Protein AF-A0A1Y1JWE3-F1 (afdb_monomer)

Foldseek 3Di:
DDPPPDFDLAEEQADPVPDPVVVVVVVVCVPPPPDDPPDPDDDDDDDDDDDDDDDDDDDDDDDDDDDDDDDDDDDDPPPDDDDDDDDCPPPPPVVPRPVPDDYHLVVQVVCCVPPHPSLLVGPHYPNDDLVSVQSSQVVNVVVPDQDEEEDELQDLSCLSVLQSHNAYEYEHDDDDDDPDPDDPDDDDPPPDDDPSNVSSCVSCVSHPYYDYPVDPDDPVVVVVVVVVVVVVVVVD

pLDDT: mean 70.25, std 26.21, range [22.3, 97.06]

Sequence (236 aa):
MGLESGWNCHISLLSERSSTLDSTKALSYSAPSAINIEQSVVKFDIENQTLKTHVYDNNIEYKDDVEANCPSHEWQSLSCLTDSTEQSAPINFDLSNRANLPRGIDKIRPHIENIDNVPLLVSLFTDCTSSNTKEMLRIMQDYGEVICVMGSSANYDSVGLFMQADASVAVEPLYPQLCQKVPSYAPVKNGSISPVDLSRTLNSVACSLSIRREDHLSIIYLIVEARHYMALMWNT

Organism: Photinus pyralis (NCBI:txid7054)

Radius of gyration: 30.27 Å; Cα contacts (8 Å, |Δi|>4): 199; chains: 1; bounding box: 91×73×55 Å

InterPro domains:
  IPR039720 Transmembrane protein 94 [PTHR13219] (1-235)

Nearest PDB structures (foldseek):
  2p9j-assembly1_F  TM=5.259E-01  e=1.554E+00  Aquifex aeolicus VF5
  2p9j-assembly1_E  TM=5.574E-01  e=1.202E+00  Aquifex aeolicus VF5
  5iaa-assembly1_A  TM=2.787E-01  e=1.768E+00  Homo sapiens
  5usw-assembly2_D  TM=3.600E-01  e=5.626E+00  Aliivibrio fischeri ES114
  5usw-assembly1_B  TM=3.711E-01  e=8.825E+00  Aliivibrio fischeri ES114

Structure (mmCIF, N/CA/C/O backbone):
data_AF-A0A1Y1JWE3-F1
#
_entry.id   AF-A0A1Y1JWE3-F1
#
loop_
_atom_site.group_PDB
_atom_site.id
_atom_site.type_symbol
_atom_site.label_atom_id
_atom_site.label_alt_id
_atom_site.label_comp_id
_atom_site.label_asym_id
_atom_site.label_entity_id
_atom_site.label_seq_id
_atom_site.pdbx_PDB_ins_code
_atom_site.Cartn_x
_atom_site.Cartn_y
_atom_site.Cartn_z
_atom_site.occupancy
_atom_site.B_iso_or_equiv
_atom_site.auth_seq_id
_atom_site.auth_comp_id
_atom_site.auth_asym_id
_atom_site.auth_atom_id
_atom_site.pdbx_PDB_model_num
ATOM 1 N N . MET A 1 1 ? -9.067 27.472 -2.045 1.00 38.75 1 MET A N 1
ATOM 2 C CA . MET A 1 1 ? -9.211 26.234 -1.249 1.00 38.75 1 MET A CA 1
ATOM 3 C C . MET A 1 1 ? -7.905 26.030 -0.505 1.00 38.75 1 MET A C 1
ATOM 5 O O . MET A 1 1 ? -6.864 26.219 -1.117 1.00 38.75 1 MET A O 1
ATOM 9 N N . GLY A 1 2 ? -7.990 25.850 0.813 1.00 40.91 2 GLY A N 1
ATOM 10 C CA . GLY A 1 2 ? -6.980 26.275 1.786 1.00 40.91 2 GLY A CA 1
ATOM 11 C C . GLY A 1 2 ? -5.602 25.630 1.653 1.00 40.91 2 GLY A C 1
ATOM 12 O O . GLY A 1 2 ? -5.476 24.413 1.668 1.00 40.91 2 GLY A O 1
ATOM 13 N N . LEU A 1 3 ? -4.577 26.481 1.611 1.00 39.50 3 LEU A N 1
ATOM 14 C CA . LEU A 1 3 ? -3.174 26.131 1.858 1.00 39.50 3 LEU A CA 1
ATOM 15 C C . LEU A 1 3 ? -2.770 26.459 3.311 1.00 39.50 3 LEU A C 1
ATOM 17 O O . LEU A 1 3 ? -1.593 26.576 3.627 1.00 39.50 3 LEU A O 1
ATOM 21 N N . GLU A 1 4 ? -3.758 26.611 4.198 1.00 43.56 4 GLU A N 1
ATOM 22 C CA . GLU A 1 4 ? -3.590 27.078 5.582 1.00 43.56 4 GLU A CA 1
ATOM 23 C C . GLU A 1 4 ? -3.790 25.967 6.622 1.00 43.56 4 GLU A C 1
ATOM 25 O O . GLU A 1 4 ? -3.939 26.240 7.810 1.00 43.56 4 GLU A O 1
ATOM 30 N N . SER A 1 5 ? -3.754 24.695 6.218 1.00 43.12 5 SER A N 1
ATOM 31 C CA . SER A 1 5 ? -3.550 23.594 7.165 1.00 43.12 5 SER A CA 1
ATOM 32 C C . SER A 1 5 ? -2.059 23.486 7.492 1.00 43.12 5 SER A C 1
ATOM 34 O O . SER A 1 5 ? -1.378 22.541 7.091 1.00 43.12 5 SER A O 1
ATOM 36 N N . GLY A 1 6 ? -1.537 24.497 8.188 1.00 49.12 6 GLY A N 1
ATOM 37 C CA . GLY A 1 6 ? -0.335 24.317 8.994 1.00 49.12 6 GLY A CA 1
ATOM 38 C C . GLY A 1 6 ? -0.586 23.257 10.074 1.00 49.12 6 GLY A C 1
ATOM 39 O O . GLY A 1 6 ? -1.735 22.943 10.372 1.00 49.12 6 GLY A O 1
ATOM 40 N N . TRP A 1 7 ? 0.497 22.766 10.679 1.00 50.81 7 TRP A N 1
ATOM 41 C CA . TRP A 1 7 ? 0.580 21.795 11.787 1.00 50.81 7 TRP A CA 1
ATOM 42 C C . TRP A 1 7 ? 0.742 20.317 11.358 1.00 50.81 7 TRP A C 1
ATOM 44 O O . TRP A 1 7 ? -0.031 19.755 10.594 1.00 50.81 7 TRP A O 1
ATOM 54 N N . ASN A 1 8 ? 1.822 19.699 11.851 1.00 56.34 8 ASN A N 1
ATOM 55 C CA . ASN A 1 8 ? 2.359 18.372 11.524 1.00 56.34 8 ASN A CA 1
ATOM 56 C C . ASN A 1 8 ? 1.423 17.185 11.869 1.00 56.34 8 ASN A C 1
ATOM 58 O O . ASN A 1 8 ? 1.752 16.382 12.736 1.00 56.34 8 ASN A O 1
ATOM 62 N N . CYS A 1 9 ? 0.293 17.008 11.183 1.00 72.75 9 CYS A N 1
ATOM 63 C CA . CYS A 1 9 ? -0.635 15.887 11.424 1.00 72.75 9 CYS A CA 1
ATOM 64 C C . CYS A 1 9 ? -0.197 14.546 10.791 1.00 72.75 9 CYS A C 1
ATOM 66 O O . CYS A 1 9 ? -1.044 13.771 10.361 1.00 72.75 9 CYS A O 1
ATOM 68 N N . HIS A 1 10 ? 1.105 14.271 10.686 1.00 85.38 10 HIS A N 1
ATOM 69 C CA . HIS A 1 10 ? 1.606 12.979 10.207 1.00 85.38 10 HIS A CA 1
ATOM 70 C C . HIS A 1 10 ? 1.961 12.065 11.384 1.00 85.38 10 HIS A C 1
ATOM 72 O O . HIS A 1 10 ? 2.389 12.533 12.444 1.00 85.38 10 HIS A O 1
ATOM 78 N N . ILE A 1 11 ? 1.813 10.758 11.181 1.00 88.81 11 ILE A N 1
ATOM 79 C CA . ILE A 1 11 ? 2.211 9.735 12.153 1.00 88.81 11 ILE A CA 1
ATOM 80 C C . ILE A 1 11 ? 3.491 9.072 11.652 1.00 88.81 11 ILE A C 1
ATOM 82 O O . ILE A 1 11 ? 3.501 8.428 10.605 1.00 88.81 11 ILE A O 1
ATOM 86 N N . SER A 1 12 ? 4.577 9.214 12.409 1.00 91.00 12 SER A N 1
ATOM 87 C CA . SER A 1 12 ? 5.787 8.426 12.169 1.00 91.00 12 SER A CA 1
ATOM 88 C C . SER A 1 12 ? 5.585 7.027 12.742 1.00 91.00 12 SER A C 1
ATOM 90 O O . SER A 1 12 ? 5.278 6.884 13.929 1.00 91.00 12 SER A O 1
ATOM 92 N N . LEU A 1 13 ? 5.754 5.992 11.917 1.00 92.88 13 LEU A N 1
ATOM 93 C CA . LEU A 1 13 ? 5.653 4.597 12.361 1.00 92.88 13 LEU A CA 1
ATOM 94 C C . LEU A 1 13 ? 6.932 4.101 13.045 1.00 92.88 13 LEU A C 1
ATOM 96 O O . LEU A 1 13 ? 6.939 3.006 13.615 1.00 92.88 13 LEU A O 1
ATOM 100 N N . LEU A 1 14 ? 8.013 4.879 12.996 1.00 91.06 14 LEU A N 1
ATOM 101 C CA . LEU A 1 14 ? 9.281 4.536 13.618 1.00 91.06 14 LEU A CA 1
ATOM 102 C C . LEU A 1 14 ? 9.293 4.957 15.093 1.00 91.06 14 LEU A C 1
ATOM 104 O O . LEU A 1 14 ? 8.977 6.093 15.443 1.00 91.06 14 LEU A O 1
ATOM 108 N N . SER A 1 15 ? 9.663 4.032 15.976 1.00 83.88 15 SER A N 1
ATOM 109 C CA . SER A 1 15 ? 9.742 4.301 17.413 1.00 83.88 15 SER A CA 1
ATOM 110 C C . SER A 1 15 ? 10.973 5.162 17.747 1.00 83.88 15 SER A C 1
ATOM 112 O O . SER A 1 15 ? 12.045 5.000 17.170 1.00 83.88 15 SER A O 1
ATOM 114 N N . GLU A 1 16 ? 10.861 6.050 18.740 1.00 70.00 16 GLU A N 1
ATOM 115 C CA . GLU A 1 16 ? 11.928 7.000 19.137 1.00 70.00 16 GLU A CA 1
ATOM 116 C C . GLU A 1 16 ? 13.254 6.326 19.537 1.00 70.00 16 GLU A C 1
ATOM 118 O O . GLU A 1 16 ? 14.316 6.939 19.486 1.00 70.00 16 GLU A O 1
ATOM 123 N N . ARG A 1 17 ? 13.227 5.041 19.907 1.00 60.97 17 ARG A N 1
ATOM 124 C CA . ARG A 1 17 ? 14.437 4.293 20.282 1.00 60.97 17 ARG A CA 1
ATOM 125 C C . ARG A 1 17 ? 15.364 3.979 19.104 1.00 60.97 17 ARG A C 1
ATOM 127 O O . ARG A 1 17 ? 16.519 3.649 19.347 1.00 60.97 17 ARG A O 1
ATOM 134 N N . SER A 1 18 ? 14.893 4.076 17.859 1.00 52.53 18 SER A N 1
ATOM 135 C CA . SER A 1 18 ? 15.716 3.853 16.659 1.00 52.53 18 SER A CA 1
ATOM 136 C C . SER A 1 18 ? 16.142 5.138 15.955 1.00 52.53 18 SER A C 1
ATOM 138 O O . SER A 1 18 ? 16.909 5.079 14.997 1.00 52.53 18 SER A O 1
ATOM 140 N N . SER A 1 19 ? 15.669 6.303 16.401 1.00 51.41 19 SER A N 1
ATOM 141 C CA . SER A 1 19 ? 16.138 7.574 15.866 1.00 51.41 19 SER A CA 1
ATOM 142 C C . SER A 1 19 ? 17.449 7.961 16.544 1.00 51.41 19 SER A C 1
ATOM 144 O O . SER A 1 19 ? 17.468 8.308 17.724 1.00 51.41 19 SER A O 1
ATOM 146 N N . THR A 1 20 ? 18.544 7.958 15.787 1.00 49.72 20 THR A N 1
ATOM 147 C CA . THR A 1 20 ? 19.766 8.705 16.111 1.00 49.72 20 THR A CA 1
ATOM 148 C C . THR A 1 20 ? 19.457 10.205 16.029 1.00 49.72 20 THR A C 1
ATOM 150 O O . THR A 1 20 ? 19.902 10.895 15.114 1.00 49.72 20 THR A O 1
ATOM 153 N N . LEU A 1 21 ? 18.640 10.715 16.957 1.00 52.62 21 LEU A N 1
ATOM 154 C CA . LEU A 1 21 ? 18.235 12.126 17.055 1.00 52.62 21 LEU A CA 1
ATOM 155 C C . LEU A 1 21 ? 19.440 13.078 17.170 1.00 52.62 21 LEU A C 1
ATOM 157 O O . LEU A 1 21 ? 19.312 14.271 16.904 1.00 52.62 21 LEU A O 1
ATOM 161 N N . ASP A 1 22 ? 20.620 12.554 17.503 1.00 49.81 22 ASP A N 1
ATOM 162 C CA . ASP A 1 22 ? 21.877 13.301 17.491 1.00 49.81 22 ASP A CA 1
ATOM 163 C C . ASP A 1 22 ? 22.407 13.573 16.070 1.00 49.81 22 ASP A C 1
ATOM 165 O O . ASP A 1 22 ? 23.055 14.592 15.841 1.00 49.81 22 ASP A O 1
ATOM 169 N N . SER A 1 23 ? 22.084 12.733 15.082 1.00 46.19 23 SER A N 1
ATOM 170 C CA . SER A 1 23 ? 22.544 12.901 13.694 1.00 46.19 23 SER A CA 1
ATOM 171 C C . SER A 1 23 ? 21.701 13.902 12.897 1.00 46.19 23 SER A C 1
ATOM 173 O O . SER A 1 23 ? 22.228 14.579 12.017 1.00 46.19 23 SER A O 1
ATOM 175 N N . THR A 1 24 ? 20.411 14.061 13.210 1.00 48.44 24 THR A N 1
ATOM 176 C CA . THR A 1 24 ? 19.535 15.046 12.544 1.00 48.44 24 THR A CA 1
ATOM 177 C C . THR A 1 24 ? 19.762 16.470 13.040 1.00 48.44 24 THR A C 1
ATOM 179 O O . THR A 1 24 ? 19.605 17.403 12.256 1.00 48.44 24 THR A O 1
ATOM 182 N N . LYS A 1 25 ? 20.220 16.657 14.288 1.00 51.03 25 LYS A N 1
ATOM 183 C CA . LYS A 1 25 ? 20.660 17.975 14.780 1.00 51.03 25 LYS A CA 1
ATOM 184 C C . LYS A 1 25 ? 21.775 18.558 13.910 1.00 51.03 25 LYS A C 1
ATOM 186 O O . LYS A 1 25 ? 21.738 19.747 13.628 1.00 51.03 25 LYS A O 1
ATOM 191 N N . ALA A 1 26 ? 22.706 17.727 13.429 1.00 49.88 26 ALA A N 1
ATOM 192 C CA . ALA A 1 26 ? 23.808 18.138 12.553 1.00 49.88 26 ALA A CA 1
ATOM 193 C C . ALA A 1 26 ? 23.331 18.739 11.212 1.00 49.88 26 ALA A C 1
ATOM 195 O O . ALA A 1 26 ? 23.917 19.701 10.720 1.00 49.88 26 ALA A O 1
ATOM 196 N N . LEU A 1 27 ? 22.235 18.223 10.643 1.00 46.19 27 LEU A N 1
ATOM 197 C CA . LEU A 1 27 ? 21.666 18.730 9.387 1.00 46.19 27 LEU A CA 1
ATOM 198 C C . LEU A 1 27 ? 20.995 20.101 9.572 1.00 46.19 27 LEU A C 1
ATOM 200 O O . LEU A 1 27 ? 21.067 20.941 8.676 1.00 46.19 27 LEU A O 1
ATOM 204 N N . SER A 1 28 ? 20.439 20.375 10.756 1.00 45.81 28 SER A N 1
ATOM 205 C CA . SER A 1 28 ? 19.882 21.686 11.120 1.00 45.81 28 SER A CA 1
ATOM 206 C C . SER A 1 28 ? 20.935 22.805 11.154 1.00 45.81 28 SER A C 1
ATOM 208 O O . SER A 1 28 ? 20.600 23.961 10.908 1.00 45.81 28 SER A O 1
ATOM 210 N N . TYR A 1 29 ? 22.213 22.480 11.400 1.00 43.78 29 TYR A N 1
ATOM 211 C CA . TYR A 1 29 ? 23.326 23.446 11.365 1.00 43.78 29 TYR A CA 1
ATOM 212 C C . TYR A 1 29 ? 23.767 23.829 9.945 1.00 43.78 29 TYR A C 1
ATOM 214 O O . TYR A 1 29 ? 24.599 24.715 9.783 1.00 43.78 29 TYR A O 1
ATOM 222 N N . SER A 1 30 ? 23.215 23.184 8.913 1.00 40.19 30 SER A N 1
ATOM 223 C CA . SER A 1 30 ? 23.522 23.497 7.509 1.00 40.19 30 SER A CA 1
ATOM 224 C C . SER A 1 30 ? 22.633 24.615 6.944 1.00 40.19 30 SER A C 1
ATOM 226 O O . SER A 1 30 ? 22.770 24.985 5.778 1.00 40.19 30 SER A O 1
ATOM 228 N N . ALA A 1 31 ? 21.699 25.146 7.744 1.00 43.94 31 ALA A N 1
ATOM 229 C CA . ALA A 1 31 ? 20.853 26.260 7.344 1.00 43.94 31 ALA A CA 1
ATOM 230 C C . ALA A 1 31 ? 21.693 27.555 7.234 1.00 43.94 31 ALA A C 1
ATOM 232 O O . ALA A 1 31 ? 22.385 27.897 8.196 1.00 43.94 31 ALA A O 1
ATOM 233 N N . PRO A 1 32 ? 21.601 28.330 6.132 1.00 45.34 32 PRO A N 1
ATOM 234 C CA . PRO A 1 32 ? 22.425 29.527 5.886 1.00 45.34 32 PRO A CA 1
ATOM 235 C C . PRO A 1 32 ? 22.297 30.668 6.915 1.00 45.34 32 PRO A C 1
ATOM 237 O O . PRO A 1 32 ? 22.963 31.689 6.776 1.00 45.34 32 PRO A O 1
ATOM 240 N N . SER A 1 33 ? 21.429 30.530 7.922 1.00 44.34 33 SER A N 1
ATOM 241 C CA . SER A 1 33 ? 21.129 31.547 8.939 1.00 44.34 33 SER A CA 1
ATOM 242 C C . SER A 1 33 ? 21.519 31.134 10.366 1.00 44.34 33 SER A C 1
ATOM 244 O O . SER A 1 33 ? 21.180 31.840 11.314 1.00 44.34 33 SER A O 1
ATOM 246 N N . ALA A 1 34 ? 22.226 30.014 10.555 1.00 47.34 34 ALA A N 1
ATOM 247 C CA . ALA A 1 34 ? 22.739 29.621 11.867 1.00 47.34 34 ALA A CA 1
ATOM 248 C C . ALA A 1 34 ? 23.966 30.475 12.245 1.00 47.34 34 ALA A C 1
ATOM 250 O O . ALA A 1 34 ? 25.106 30.149 11.922 1.00 47.34 34 ALA A O 1
ATOM 251 N N . ILE A 1 35 ? 23.730 31.598 12.924 1.00 42.72 35 ILE A N 1
ATOM 252 C CA . ILE A 1 35 ? 24.783 32.447 13.492 1.00 42.72 35 ILE A CA 1
ATOM 253 C C . ILE A 1 35 ? 25.364 31.729 14.723 1.00 42.72 35 ILE A C 1
ATOM 255 O O . ILE A 1 35 ? 24.708 31.624 15.757 1.00 42.72 35 ILE A O 1
ATOM 259 N N . ASN A 1 36 ? 26.592 31.216 14.609 1.00 38.44 36 ASN A N 1
ATOM 260 C CA . ASN A 1 36 ? 27.346 30.629 15.719 1.00 38.44 36 ASN A CA 1
ATOM 261 C C . ASN A 1 36 ? 28.113 31.744 16.456 1.00 38.44 36 ASN A C 1
ATOM 263 O O . ASN A 1 36 ? 29.065 32.301 15.914 1.00 38.44 36 ASN A O 1
ATOM 267 N N . ILE A 1 37 ? 27.679 32.094 17.671 1.00 45.62 37 ILE A N 1
ATOM 268 C CA . ILE A 1 37 ? 28.284 33.164 18.492 1.00 45.62 37 ILE A CA 1
ATOM 269 C C . ILE A 1 37 ? 29.471 32.647 19.335 1.00 45.62 37 ILE A C 1
ATOM 271 O O . ILE A 1 37 ? 30.195 33.441 19.927 1.00 45.62 37 ILE A O 1
ATOM 275 N N . GLU A 1 38 ? 29.757 31.341 19.362 1.00 41.91 38 GLU A N 1
ATOM 276 C CA . GLU A 1 38 ? 30.733 30.777 20.313 1.00 41.91 38 GLU A CA 1
ATOM 277 C C . GLU A 1 38 ? 32.120 30.445 19.738 1.00 41.91 38 GLU A C 1
ATOM 279 O O . GLU A 1 38 ? 32.973 29.927 20.457 1.00 41.91 38 GLU A O 1
ATOM 284 N N . GLN A 1 39 ? 32.429 30.799 18.487 1.00 41.44 39 GLN A N 1
ATOM 285 C CA . GLN A 1 39 ? 33.787 30.631 17.942 1.00 41.44 39 GLN A CA 1
ATOM 286 C C . GLN A 1 39 ? 34.279 31.866 17.179 1.00 41.44 39 GLN A C 1
ATOM 288 O O . GLN A 1 39 ? 34.543 31.818 15.982 1.00 41.44 39 GLN A O 1
ATOM 293 N N . SER A 1 40 ? 34.466 32.982 17.885 1.00 34.50 40 SER A N 1
ATOM 294 C CA . SER A 1 40 ? 35.163 34.164 17.353 1.00 34.50 40 SER A CA 1
ATOM 295 C C . SER A 1 40 ? 36.459 34.486 18.105 1.00 34.50 40 SER A C 1
ATOM 297 O O . SER A 1 40 ? 36.727 35.648 18.400 1.00 34.50 40 SER A O 1
ATOM 299 N N . VAL A 1 41 ? 37.281 33.479 18.420 1.00 33.50 41 VAL A N 1
ATOM 300 C CA . VAL A 1 41 ? 38.690 33.699 18.797 1.00 33.50 41 VAL A CA 1
ATOM 301 C C . VAL A 1 41 ? 39.560 32.579 18.225 1.00 33.50 41 VAL A C 1
ATOM 303 O O . VAL A 1 41 ? 39.808 31.565 18.871 1.00 33.50 41 VAL A O 1
ATOM 306 N N . VAL A 1 42 ? 40.048 32.763 16.998 1.00 34.06 42 VAL A N 1
ATOM 307 C CA . VAL A 1 42 ? 41.183 31.989 16.475 1.00 34.06 42 VAL A CA 1
ATOM 308 C C . VAL A 1 42 ? 42.470 32.668 16.942 1.00 34.06 42 VAL A C 1
ATOM 310 O O . VAL A 1 42 ? 42.824 33.749 16.473 1.00 34.06 42 VAL A O 1
ATOM 313 N N . LYS A 1 43 ? 43.150 32.048 17.910 1.00 34.09 43 LYS A N 1
ATOM 314 C CA . LYS A 1 43 ? 44.520 32.384 18.318 1.00 34.09 43 LYS A CA 1
ATOM 315 C C . LYS A 1 43 ? 45.477 31.700 17.336 1.00 34.09 43 LYS A C 1
ATOM 317 O O . LYS A 1 43 ? 45.444 30.480 17.218 1.00 34.09 43 LYS A O 1
ATOM 322 N N . PHE A 1 44 ? 46.294 32.471 16.624 1.00 31.09 44 PHE A N 1
ATOM 323 C CA . PHE A 1 44 ? 47.353 31.933 15.769 1.00 31.09 44 PHE A CA 1
ATOM 324 C C . PHE A 1 44 ? 48.643 31.799 16.582 1.00 31.09 44 PHE A C 1
ATOM 326 O O . PHE A 1 44 ? 49.270 32.811 16.891 1.00 31.09 44 PHE A O 1
ATOM 333 N N . ASP A 1 45 ? 49.037 30.567 16.903 1.00 30.33 45 ASP A N 1
ATOM 334 C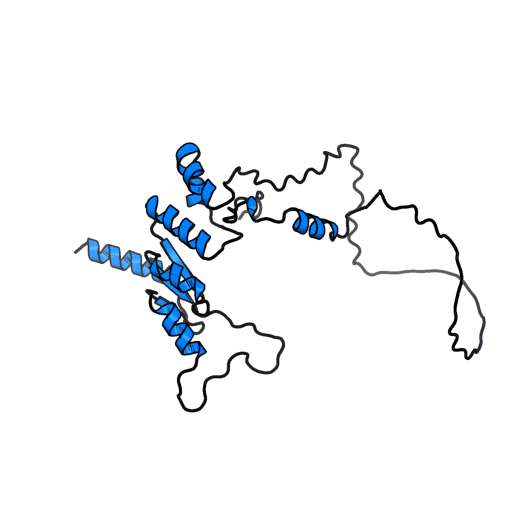 CA . ASP A 1 45 ? 50.395 30.263 17.355 1.00 30.33 45 ASP A CA 1
ATOM 335 C C . ASP A 1 45 ? 51.270 29.956 16.127 1.00 30.33 45 ASP A C 1
ATOM 337 O O . ASP A 1 45 ? 50.933 29.137 15.269 1.00 30.33 45 ASP A O 1
ATOM 341 N N . ILE A 1 46 ? 52.371 30.698 16.017 1.00 37.38 46 ILE A N 1
ATOM 342 C CA . ILE A 1 46 ? 53.380 30.624 14.957 1.00 37.38 46 ILE A CA 1
ATOM 343 C C . ILE A 1 46 ? 54.383 29.531 15.321 1.00 37.38 46 ILE A C 1
ATOM 345 O O . ILE A 1 46 ? 55.044 29.673 16.341 1.00 37.38 46 ILE A O 1
ATOM 349 N N . GLU A 1 47 ? 54.586 28.528 14.456 1.00 28.94 47 GLU A N 1
ATOM 350 C CA . GLU A 1 47 ? 55.830 27.738 14.415 1.00 28.94 47 GLU A CA 1
ATOM 351 C C . GLU A 1 47 ? 56.046 27.037 13.045 1.00 28.94 47 GLU A C 1
ATOM 353 O O . GLU A 1 47 ? 55.450 26.019 12.723 1.00 28.94 47 GLU A O 1
ATOM 358 N N . ASN A 1 48 ? 56.875 27.690 12.217 1.00 28.61 48 ASN A N 1
ATOM 359 C CA . ASN A 1 48 ? 57.951 27.227 11.316 1.00 28.61 48 ASN A CA 1
ATOM 360 C C . ASN A 1 48 ? 57.943 25.877 10.531 1.00 28.61 48 ASN A C 1
ATOM 362 O O . ASN A 1 48 ? 57.837 24.802 11.103 1.00 28.61 48 ASN A O 1
ATOM 366 N N . GLN A 1 49 ? 58.395 26.006 9.258 1.00 26.64 49 GLN A N 1
ATOM 367 C CA . GLN A 1 49 ? 58.988 25.023 8.300 1.00 26.64 49 GLN A CA 1
ATOM 368 C C . GLN A 1 49 ? 58.002 24.225 7.407 1.00 26.64 49 GLN A C 1
ATOM 370 O O . GLN A 1 49 ? 57.038 23.675 7.906 1.00 26.64 49 GLN A O 1
ATOM 375 N N . THR A 1 50 ? 58.146 24.062 6.078 1.00 25.25 50 THR A N 1
ATOM 376 C CA . THR A 1 50 ? 59.210 24.348 5.087 1.00 25.25 50 THR A CA 1
ATOM 377 C C . THR A 1 50 ? 58.655 24.252 3.643 1.00 25.25 50 THR A C 1
ATOM 379 O O . THR A 1 50 ? 57.875 23.366 3.321 1.00 25.25 50 THR A O 1
ATOM 382 N N . LEU A 1 51 ? 59.125 25.169 2.783 1.00 26.81 51 LEU A N 1
ATOM 383 C CA . LEU A 1 51 ? 59.310 25.149 1.314 1.00 26.81 51 LEU A CA 1
ATOM 384 C C . LEU A 1 51 ? 58.529 24.170 0.400 1.00 26.81 51 LEU A C 1
ATOM 386 O O . LEU A 1 51 ? 58.749 22.962 0.439 1.00 26.81 51 LEU A O 1
ATOM 390 N N . LYS A 1 52 ? 57.922 24.733 -0.663 1.00 24.88 52 LYS A N 1
ATOM 391 C CA . LYS A 1 52 ? 58.482 24.658 -2.036 1.00 24.88 52 LYS A CA 1
ATOM 392 C C . LYS A 1 52 ? 57.933 25.756 -2.957 1.00 24.88 52 LYS A C 1
ATOM 394 O O . LYS A 1 52 ? 56.767 25.783 -3.327 1.00 24.88 52 LYS A O 1
ATOM 399 N N . THR A 1 53 ? 58.853 26.639 -3.319 1.00 23.92 53 THR A N 1
ATOM 400 C CA . THR A 1 53 ? 58.788 27.698 -4.323 1.00 23.92 53 THR A CA 1
ATOM 401 C C . THR A 1 53 ? 58.747 27.120 -5.743 1.00 23.92 53 THR A C 1
ATOM 403 O O . THR A 1 53 ? 59.555 26.250 -6.061 1.00 23.92 53 THR A O 1
ATOM 406 N N . HIS A 1 54 ? 57.904 27.669 -6.622 1.00 28.86 54 HIS A N 1
ATOM 407 C CA . HIS A 1 54 ? 58.206 27.772 -8.054 1.00 28.86 54 HIS A CA 1
ATOM 408 C C . HIS A 1 54 ? 57.864 29.190 -8.537 1.00 28.86 54 HIS A C 1
ATOM 410 O O . HIS A 1 54 ? 56.708 29.597 -8.562 1.00 28.86 54 HIS A O 1
ATOM 416 N N . VAL A 1 55 ? 58.931 29.931 -8.844 1.00 25.14 55 VAL A N 1
ATOM 417 C CA . VAL A 1 55 ? 59.003 31.257 -9.487 1.00 25.14 55 VAL A CA 1
ATOM 418 C C . VAL A 1 55 ? 58.864 31.042 -11.009 1.00 25.14 55 VAL A C 1
ATOM 420 O O . VAL A 1 55 ? 59.282 29.988 -11.489 1.00 25.14 55 VAL A O 1
ATOM 423 N N . TYR A 1 56 ? 58.174 31.872 -11.796 1.00 23.86 56 TYR A N 1
ATOM 424 C CA . TYR A 1 56 ? 58.615 33.084 -12.532 1.00 23.86 56 TYR A CA 1
ATOM 425 C C . TYR A 1 56 ? 57.489 33.342 -13.577 1.00 23.86 56 TYR A C 1
ATOM 427 O O . TYR A 1 56 ? 56.837 32.386 -13.985 1.00 23.86 56 TYR A O 1
ATOM 435 N N . ASP A 1 57 ? 57.153 34.533 -14.070 1.00 23.92 57 ASP A N 1
ATOM 436 C CA . ASP A 1 57 ? 57.885 35.790 -14.179 1.00 23.92 57 ASP A CA 1
ATOM 437 C C . ASP A 1 57 ? 56.908 36.963 -14.407 1.00 23.92 57 ASP A C 1
ATOM 439 O O . ASP A 1 57 ? 55.746 36.776 -14.771 1.00 23.92 57 ASP A O 1
ATOM 443 N N . ASN A 1 58 ? 57.424 38.168 -14.199 1.00 26.42 58 ASN A N 1
ATOM 444 C CA . ASN A 1 58 ? 56.765 39.470 -14.261 1.00 26.42 58 ASN A CA 1
ATOM 445 C C . ASN A 1 58 ? 56.423 39.921 -15.692 1.00 26.42 58 ASN A C 1
ATOM 447 O O . ASN A 1 58 ? 57.060 39.467 -16.637 1.00 26.42 58 ASN A O 1
ATOM 451 N N . ASN A 1 59 ? 55.507 40.898 -15.829 1.00 25.12 59 ASN A N 1
ATOM 452 C CA . ASN A 1 59 ? 55.721 42.145 -16.595 1.00 25.12 59 ASN A CA 1
ATOM 453 C C . ASN A 1 59 ? 54.521 43.127 -16.486 1.00 25.12 59 ASN A C 1
ATOM 455 O O . ASN A 1 59 ? 53.439 42.779 -16.936 1.00 25.12 59 ASN A O 1
ATOM 459 N N . ILE A 1 60 ? 54.784 44.333 -15.931 1.00 27.28 60 ILE A N 1
ATOM 460 C CA . ILE A 1 60 ? 54.420 45.705 -16.409 1.00 27.28 60 ILE A CA 1
ATOM 461 C C . ILE A 1 60 ? 52.895 45.994 -16.603 1.00 27.28 60 ILE A C 1
ATOM 463 O O . ILE A 1 60 ? 52.227 45.254 -17.301 1.00 27.28 60 ILE A O 1
ATOM 467 N N . GLU A 1 61 ? 52.215 47.005 -16.027 1.00 22.30 61 GLU A N 1
ATOM 468 C CA . GLU A 1 61 ? 52.407 48.474 -16.083 1.00 22.30 61 GLU A CA 1
ATOM 469 C C . GLU A 1 61 ? 51.402 49.219 -15.150 1.00 22.30 61 GLU A C 1
ATOM 471 O O . GLU A 1 61 ? 50.409 48.646 -14.708 1.00 22.30 61 GLU A O 1
ATOM 476 N N . TYR A 1 62 ? 51.655 50.505 -14.874 1.00 25.86 62 TYR A N 1
ATOM 477 C CA . TYR A 1 62 ? 50.888 51.431 -14.012 1.00 25.86 62 TYR A CA 1
ATOM 478 C C . TYR A 1 62 ? 49.619 52.034 -14.668 1.00 25.86 62 TYR A C 1
ATOM 480 O O . TYR A 1 62 ? 49.578 52.117 -15.894 1.00 25.86 62 TYR A O 1
ATOM 488 N N . LYS A 1 63 ? 48.706 52.592 -13.828 1.00 25.83 63 LYS A N 1
ATOM 489 C CA . LYS A 1 63 ? 47.922 53.868 -13.967 1.00 25.83 63 LYS A CA 1
ATOM 490 C C . LYS A 1 63 ? 46.413 53.716 -13.636 1.00 25.83 63 LYS A C 1
ATOM 492 O O . LYS A 1 63 ? 45.720 52.962 -14.303 1.00 25.83 63 LYS A O 1
ATOM 497 N N . ASP A 1 64 ? 45.981 54.138 -12.442 1.00 25.42 64 ASP A N 1
ATOM 498 C CA . ASP A 1 64 ? 45.305 55.401 -12.030 1.00 25.42 64 ASP A CA 1
ATOM 499 C C . ASP A 1 64 ? 43.797 55.532 -12.349 1.00 25.42 64 ASP A C 1
ATOM 501 O O . ASP A 1 64 ? 43.319 55.192 -13.426 1.00 25.42 64 ASP A O 1
ATOM 505 N N . ASP A 1 65 ? 43.136 56.150 -11.365 1.00 26.72 65 ASP A N 1
ATOM 506 C CA . ASP A 1 65 ? 41.931 56.983 -11.400 1.00 26.72 65 ASP A CA 1
ATOM 507 C C . ASP A 1 65 ? 40.549 56.406 -11.036 1.00 26.72 65 ASP A C 1
ATOM 509 O O . ASP A 1 65 ? 40.008 55.440 -11.569 1.00 26.72 65 ASP A O 1
ATOM 513 N N . VAL A 1 66 ? 40.004 57.111 -10.047 1.00 33.84 66 VAL A N 1
ATOM 514 C CA . VAL A 1 66 ? 38.704 57.037 -9.393 1.00 33.84 66 VAL A CA 1
ATOM 515 C C . VAL A 1 66 ? 37.666 57.755 -10.269 1.00 33.84 66 VAL A C 1
ATOM 517 O O . VAL A 1 66 ? 37.999 58.763 -10.881 1.00 33.84 66 VAL A O 1
ATOM 520 N N . GLU A 1 67 ? 36.411 57.277 -10.248 1.00 28.08 67 GLU A N 1
ATOM 521 C CA . GLU A 1 67 ? 35.163 58.069 -10.098 1.00 28.08 67 GLU A CA 1
ATOM 522 C C . GLU A 1 67 ? 33.971 57.662 -11.016 1.00 28.08 67 GLU A C 1
ATOM 524 O O . GLU A 1 67 ? 34.048 57.651 -12.238 1.00 28.08 67 GLU A O 1
ATOM 529 N N . ALA A 1 68 ? 32.840 57.390 -10.341 1.00 28.28 68 ALA A N 1
ATOM 530 C CA . ALA A 1 68 ? 31.420 57.579 -10.698 1.00 28.28 68 ALA A CA 1
ATOM 531 C C . ALA A 1 68 ? 30.665 56.765 -11.798 1.00 28.28 68 ALA A C 1
ATOM 533 O O . ALA A 1 68 ? 30.866 56.91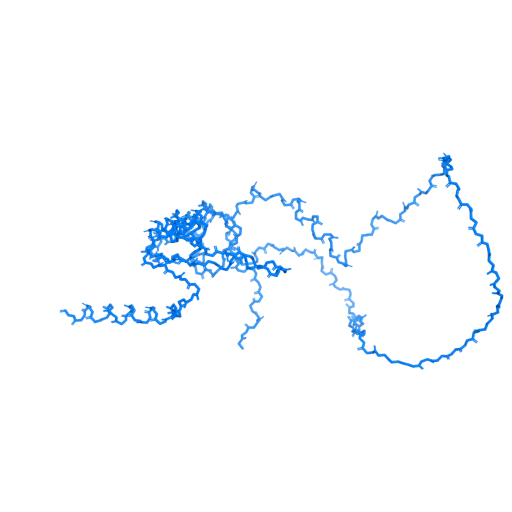3 -12.996 1.00 28.28 68 ALA A O 1
ATOM 534 N N . ASN A 1 69 ? 29.567 56.144 -11.312 1.00 23.41 69 ASN A N 1
ATOM 535 C CA . ASN A 1 69 ? 28.159 56.214 -11.787 1.00 23.41 69 ASN A CA 1
ATOM 536 C C . ASN A 1 69 ? 27.497 55.028 -12.561 1.00 23.41 69 ASN A C 1
ATOM 538 O O . ASN A 1 69 ? 27.752 54.836 -13.741 1.00 23.41 69 ASN A O 1
ATOM 542 N N . CYS A 1 70 ? 26.599 54.311 -11.839 1.00 33.25 70 CYS A N 1
ATOM 543 C CA . CYS A 1 70 ? 25.230 53.749 -12.099 1.00 33.25 70 CYS A CA 1
ATOM 544 C C . CYS A 1 70 ? 24.698 53.491 -13.546 1.00 33.25 70 CYS A C 1
ATOM 546 O O . CYS A 1 70 ? 25.103 54.250 -14.419 1.00 33.25 70 CYS A O 1
ATOM 548 N N . PRO A 1 71 ? 23.669 52.621 -13.840 1.00 37.03 71 PRO A N 1
ATOM 549 C CA . PRO A 1 71 ? 22.714 51.895 -12.960 1.00 37.03 71 PRO A CA 1
ATOM 550 C C . PRO A 1 71 ? 22.196 50.474 -13.416 1.00 37.03 71 PRO A C 1
ATOM 552 O O . PRO A 1 71 ? 22.504 49.970 -14.490 1.00 37.03 71 PRO A O 1
ATOM 555 N N . SER A 1 72 ? 21.321 49.894 -12.566 1.00 35.53 72 SER A N 1
ATOM 556 C CA . SER A 1 72 ? 20.191 48.943 -12.791 1.00 35.53 72 SER A CA 1
ATOM 557 C C . SER A 1 72 ? 20.397 47.486 -13.267 1.00 35.53 72 SER A C 1
ATOM 559 O O . SER A 1 72 ? 20.624 47.246 -14.446 1.00 35.53 72 SER A O 1
ATOM 561 N N . HIS A 1 73 ? 20.106 46.515 -12.377 1.00 29.20 73 HIS A N 1
ATOM 562 C CA . HIS A 1 73 ? 18.998 45.541 -12.548 1.00 29.20 73 HIS A CA 1
ATOM 563 C C . HIS A 1 73 ? 18.713 44.712 -11.258 1.00 29.20 73 HIS A C 1
ATOM 565 O O . HIS A 1 73 ? 19.390 43.741 -10.939 1.00 29.20 73 HIS A O 1
ATOM 571 N N . GLU A 1 74 ? 17.698 45.129 -10.493 1.00 37.34 74 GLU A N 1
ATOM 572 C CA . GLU A 1 74 ? 16.440 44.375 -10.292 1.00 37.34 74 GLU A CA 1
ATOM 573 C C . GLU A 1 74 ? 16.377 42.926 -9.739 1.00 37.34 74 GLU A C 1
ATOM 575 O O . GLU A 1 74 ? 15.421 42.236 -10.067 1.00 37.34 74 GLU A O 1
ATOM 580 N N . TRP A 1 75 ? 17.263 42.444 -8.851 1.00 40.56 75 TRP A N 1
ATOM 581 C CA . TRP A 1 75 ? 17.014 41.144 -8.159 1.00 40.56 75 TRP A CA 1
ATOM 582 C C . TRP A 1 75 ? 17.414 41.048 -6.677 1.00 40.56 75 TRP A C 1
ATOM 584 O O . TRP A 1 75 ? 17.576 39.950 -6.148 1.00 40.56 75 TRP A O 1
ATOM 594 N N . GLN A 1 76 ? 17.537 42.163 -5.956 1.00 35.34 76 GLN A N 1
ATOM 595 C CA . GLN A 1 76 ? 17.709 42.098 -4.499 1.00 35.34 76 GLN A CA 1
ATOM 596 C C . GLN A 1 76 ? 16.378 42.360 -3.798 1.00 35.34 76 GLN A C 1
ATOM 598 O O . GLN A 1 76 ? 15.933 43.499 -3.679 1.00 35.34 76 GLN A O 1
ATOM 603 N N . SER A 1 77 ? 15.737 41.279 -3.347 1.00 33.38 77 SER A N 1
ATOM 604 C CA . SER A 1 77 ? 14.572 41.337 -2.466 1.00 33.38 77 SER A CA 1
ATOM 605 C C . SER A 1 77 ? 14.923 42.098 -1.187 1.00 33.38 77 SER A C 1
ATOM 607 O O . SER A 1 77 ? 15.624 41.600 -0.308 1.00 33.38 77 SER A O 1
ATOM 609 N N . LEU A 1 78 ? 14.413 43.323 -1.099 1.00 37.62 78 LEU A N 1
ATOM 610 C CA . LEU A 1 78 ? 14.382 44.150 0.098 1.00 37.62 78 LEU A CA 1
ATOM 611 C C . LEU A 1 78 ? 13.298 43.614 1.040 1.00 37.62 78 LEU A C 1
ATOM 613 O O . LEU A 1 78 ? 12.165 44.086 1.034 1.00 37.62 78 LEU A O 1
ATOM 617 N N . SER A 1 79 ? 13.632 42.619 1.855 1.00 39.06 79 SER A N 1
ATOM 618 C CA . SER A 1 79 ? 12.784 42.208 2.980 1.00 39.06 79 SER A CA 1
ATOM 619 C C . SER A 1 79 ? 13.626 41.969 4.229 1.00 39.06 79 SER A C 1
ATOM 621 O O . SER A 1 79 ? 13.573 40.904 4.833 1.00 39.06 79 SER A O 1
ATOM 623 N N . CYS A 1 80 ? 14.443 42.955 4.596 1.00 41.22 80 CYS A N 1
ATOM 624 C CA . CYS A 1 80 ? 15.245 42.911 5.817 1.00 41.22 80 CYS A CA 1
ATOM 625 C C . CYS A 1 80 ? 15.187 44.231 6.586 1.00 41.22 80 CYS A C 1
ATOM 627 O O . CYS A 1 80 ? 16.195 44.612 7.154 1.00 41.22 80 CYS A O 1
ATOM 629 N N . LEU A 1 81 ? 14.068 44.961 6.588 1.00 39.59 81 LEU A N 1
ATOM 630 C CA . LEU A 1 81 ? 13.895 46.123 7.469 1.00 39.59 81 LEU A CA 1
ATOM 631 C C . LEU A 1 81 ? 12.417 46.309 7.830 1.00 39.59 81 LEU A C 1
ATOM 633 O O . LEU A 1 81 ? 11.743 47.203 7.330 1.00 39.59 81 LEU A O 1
ATOM 637 N N . THR A 1 82 ? 11.918 45.475 8.735 1.00 38.28 82 THR A N 1
ATOM 638 C CA . THR A 1 82 ? 10.932 45.951 9.708 1.00 38.28 82 THR A CA 1
ATOM 639 C C . THR A 1 82 ? 11.513 45.693 11.082 1.00 38.28 82 THR A C 1
ATOM 641 O O . THR A 1 82 ? 11.500 44.574 11.590 1.00 38.28 82 THR A O 1
ATOM 644 N N . ASP A 1 83 ? 12.093 46.759 11.617 1.00 38.84 83 ASP A N 1
ATOM 645 C CA . ASP A 1 83 ? 12.372 46.952 13.027 1.00 38.84 83 ASP A CA 1
ATOM 646 C C . ASP A 1 83 ? 11.075 46.710 13.816 1.00 38.84 83 ASP A C 1
ATOM 648 O O . ASP A 1 83 ? 10.065 47.393 13.638 1.00 38.84 83 ASP A O 1
ATOM 652 N N . SER A 1 84 ? 11.051 45.640 14.601 1.00 34.50 84 SER A N 1
ATOM 653 C CA . SER A 1 84 ? 9.995 45.350 15.569 1.00 34.50 84 SER A CA 1
ATOM 654 C C . SER A 1 84 ? 10.646 44.646 16.753 1.00 34.50 84 SER A C 1
ATOM 656 O O . SER A 1 84 ? 10.634 43.426 16.872 1.00 34.50 84 SER A O 1
ATOM 658 N N . THR A 1 85 ? 11.325 45.462 17.559 1.00 37.19 85 THR A N 1
ATOM 659 C CA . THR A 1 85 ? 11.353 45.426 19.031 1.00 37.19 85 THR A CA 1
ATOM 660 C C . THR A 1 85 ? 11.057 44.078 19.707 1.00 37.19 85 THR A C 1
ATOM 662 O O . THR A 1 85 ? 9.910 43.654 19.818 1.00 37.19 85 THR A O 1
ATOM 665 N N . GLU A 1 86 ? 12.116 43.477 20.251 1.00 41.41 86 GLU A N 1
ATOM 666 C CA . GLU A 1 86 ? 12.191 42.908 21.611 1.00 41.41 86 GLU A CA 1
ATOM 667 C C . GLU A 1 86 ? 11.056 42.005 22.141 1.00 41.41 86 GLU A C 1
ATOM 669 O O . GLU A 1 86 ? 10.731 42.027 23.327 1.00 41.41 86 GLU A O 1
ATOM 674 N N . GLN A 1 87 ? 10.539 41.088 21.327 1.00 40.75 87 GLN A N 1
ATOM 675 C CA . GLN A 1 87 ? 9.939 39.859 21.861 1.00 40.75 87 GLN A CA 1
ATOM 676 C C . GLN A 1 87 ? 10.497 38.639 21.125 1.00 40.75 87 GLN A C 1
ATOM 678 O O . GLN A 1 87 ? 9.789 37.893 20.451 1.00 40.75 87 GLN A O 1
ATOM 683 N N . SER A 1 88 ? 11.807 38.424 21.253 1.00 40.91 88 SER A N 1
ATOM 684 C CA . SER A 1 88 ? 12.439 37.145 20.937 1.00 40.91 88 SER A CA 1
ATOM 685 C C . SER A 1 88 ? 11.929 36.093 21.924 1.00 40.91 88 SER A C 1
ATOM 687 O O . SER A 1 88 ? 12.556 35.776 22.934 1.00 40.91 88 SER A O 1
ATOM 689 N N . ALA A 1 89 ? 10.745 35.547 21.634 1.00 35.88 89 ALA A N 1
ATOM 690 C CA . ALA A 1 89 ? 10.350 34.262 22.176 1.00 35.88 89 ALA A CA 1
ATOM 691 C C . ALA A 1 89 ? 11.501 33.281 21.884 1.00 35.88 89 ALA A C 1
ATOM 693 O O . ALA A 1 89 ? 12.000 33.263 20.751 1.00 35.88 89 ALA A O 1
ATOM 694 N N . PRO A 1 90 ? 11.970 32.505 22.877 1.00 38.62 90 PRO A N 1
ATOM 695 C CA . PRO A 1 90 ? 13.048 31.558 22.656 1.00 38.62 90 PRO A CA 1
ATOM 696 C C . PRO A 1 90 ? 12.648 30.652 21.498 1.00 38.62 90 PRO A C 1
ATOM 698 O O . PRO A 1 90 ? 11.536 30.121 21.489 1.00 38.62 90 PRO A O 1
ATOM 701 N N . ILE A 1 91 ? 13.543 30.479 20.528 1.00 46.16 91 ILE A N 1
ATOM 702 C CA . ILE A 1 91 ? 13.364 29.579 19.389 1.00 46.16 91 ILE A CA 1
ATOM 703 C C . ILE A 1 91 ? 13.487 28.132 19.901 1.00 46.16 91 ILE A C 1
ATOM 705 O O . ILE A 1 91 ? 14.413 27.402 19.571 1.00 46.16 91 ILE A O 1
ATOM 709 N N . ASN A 1 92 ? 12.546 27.706 20.743 1.00 40.84 92 ASN A N 1
ATOM 710 C CA . ASN A 1 92 ? 12.130 26.318 20.810 1.00 40.84 92 ASN A CA 1
ATOM 711 C C . ASN A 1 92 ? 11.211 26.121 19.603 1.00 40.84 92 ASN A C 1
ATOM 713 O O . ASN A 1 92 ? 9.989 26.213 19.718 1.00 40.84 92 ASN A O 1
ATOM 717 N N . PHE A 1 93 ? 11.792 25.862 18.427 1.00 43.38 93 PHE A N 1
ATOM 718 C CA . PHE A 1 93 ? 11.075 25.076 17.425 1.00 43.38 93 PHE A CA 1
ATOM 719 C C . PHE A 1 93 ? 10.946 23.672 18.010 1.00 43.38 93 PHE A C 1
ATOM 721 O O . PHE A 1 93 ? 11.697 22.757 17.673 1.00 43.38 93 PHE A O 1
ATOM 728 N N . ASP A 1 94 ? 10.020 23.524 18.952 1.00 45.38 94 ASP A N 1
ATOM 729 C CA . ASP A 1 94 ? 9.552 22.224 19.357 1.00 45.38 94 ASP A CA 1
ATOM 730 C C . ASP A 1 94 ? 8.753 21.686 18.169 1.00 45.38 94 ASP A C 1
ATOM 732 O O . ASP A 1 94 ? 7.554 21.905 18.016 1.00 45.38 94 ASP A O 1
ATOM 736 N N . LEU A 1 95 ? 9.479 21.032 17.261 1.00 53.72 95 LEU A N 1
ATOM 737 C CA . LEU A 1 95 ? 8.947 20.222 16.172 1.00 53.72 95 LEU A CA 1
ATOM 738 C C . LEU A 1 95 ? 8.342 18.914 16.728 1.00 53.72 95 LEU A C 1
ATOM 740 O O . LEU A 1 95 ? 8.244 17.902 16.025 1.00 53.72 95 LEU A O 1
ATOM 744 N N . SER A 1 96 ? 7.971 18.899 18.012 1.00 55.53 96 SER A N 1
ATOM 745 C CA . SER A 1 96 ? 7.045 17.927 18.553 1.00 55.53 96 SER A CA 1
ATOM 746 C C . SER A 1 96 ? 5.709 18.072 17.834 1.00 55.53 96 SER A C 1
ATOM 748 O O . SER A 1 96 ? 5.328 19.113 17.286 1.00 55.53 96 SER A O 1
ATOM 750 N N . ASN A 1 97 ? 5.016 16.946 17.727 1.00 58.81 97 ASN A N 1
ATOM 751 C CA . ASN A 1 97 ? 3.737 16.917 17.058 1.00 58.81 97 ASN A CA 1
ATOM 752 C C . ASN A 1 97 ? 2.733 17.694 17.921 1.00 58.81 97 ASN A C 1
ATOM 754 O O . ASN A 1 97 ? 2.218 17.153 18.892 1.00 58.81 97 ASN A O 1
ATOM 758 N N . ARG A 1 98 ? 2.461 18.962 17.582 1.00 57.31 98 ARG A N 1
ATOM 759 C CA . ARG A 1 98 ? 1.491 19.796 18.314 1.00 57.31 98 ARG A CA 1
ATOM 760 C C . ARG A 1 98 ? 0.085 19.182 18.324 1.00 57.31 98 ARG A C 1
ATOM 762 O O . ARG A 1 98 ? -0.704 19.499 19.206 1.00 57.31 98 ARG A O 1
ATOM 769 N N . ALA A 1 99 ? -0.212 18.295 17.371 1.00 62.75 99 ALA A N 1
ATOM 770 C CA . ALA A 1 99 ? -1.456 17.536 17.321 1.00 62.75 99 ALA A CA 1
ATOM 771 C C . ALA A 1 99 ? -1.474 16.325 18.282 1.00 62.75 99 ALA A C 1
ATOM 773 O O . ALA A 1 99 ? -2.451 15.589 18.289 1.00 62.75 99 ALA A O 1
ATOM 774 N N . ASN A 1 100 ? -0.429 16.113 19.097 1.00 74.00 100 ASN A N 1
ATOM 775 C CA . ASN A 1 100 ? -0.307 15.019 20.074 1.00 74.00 100 ASN A CA 1
ATOM 776 C C . ASN A 1 100 ? -0.521 13.609 19.492 1.00 74.00 100 ASN A C 1
ATOM 778 O O . ASN A 1 100 ? -0.919 12.689 20.205 1.00 74.00 100 ASN A O 1
ATOM 782 N N . LEU A 1 101 ? -0.224 13.420 18.203 1.00 85.88 101 LEU A N 1
ATOM 783 C CA . LEU A 1 101 ? -0.347 12.117 17.556 1.00 85.88 101 LEU A CA 1
ATOM 784 C C . LEU A 1 101 ? 0.714 11.130 18.072 1.00 85.88 101 LEU A C 1
ATOM 786 O O . LEU A 1 101 ? 1.840 11.539 18.394 1.00 85.88 101 LEU A O 1
ATOM 790 N N . PRO A 1 102 ? 0.392 9.824 18.121 1.00 87.62 102 PRO A N 1
ATOM 791 C CA . PRO A 1 102 ? 1.342 8.809 18.551 1.00 87.62 102 PRO A CA 1
ATOM 792 C C . PRO A 1 102 ? 2.542 8.749 17.595 1.00 87.62 102 PRO A C 1
ATOM 794 O O . PRO A 1 102 ? 2.409 8.915 16.385 1.00 87.62 102 PRO A O 1
ATOM 797 N N . ARG A 1 103 ? 3.732 8.489 18.148 1.00 88.00 103 ARG A N 1
ATOM 798 C CA . ARG A 1 103 ? 4.953 8.188 17.383 1.00 88.00 103 ARG A CA 1
ATOM 799 C C . ARG A 1 103 ? 5.403 6.762 17.657 1.00 88.00 103 ARG A C 1
ATOM 801 O O . ARG A 1 103 ? 5.542 6.377 18.821 1.00 88.00 103 ARG A O 1
ATOM 808 N N . GLY A 1 104 ? 5.694 6.029 16.593 1.00 91.94 104 GLY A N 1
ATOM 809 C CA . GLY A 1 104 ? 6.008 4.611 16.643 1.00 91.94 104 GLY A CA 1
ATOM 810 C C . GLY A 1 104 ? 4.753 3.747 16.603 1.00 91.94 104 GLY A C 1
ATOM 811 O O . GLY A 1 104 ? 3.738 4.061 17.228 1.00 91.94 104 GLY A O 1
ATOM 812 N N . ILE A 1 105 ? 4.856 2.631 15.884 1.00 94.88 105 ILE A N 1
ATOM 813 C CA . ILE A 1 105 ? 3.767 1.669 15.689 1.00 94.88 105 ILE A CA 1
ATOM 814 C C . ILE A 1 105 ? 3.181 1.150 17.013 1.00 94.88 105 ILE A C 1
ATOM 816 O O . ILE A 1 105 ? 1.965 1.039 17.157 1.00 94.88 105 ILE A O 1
ATOM 820 N N . ASP A 1 106 ? 4.033 0.949 18.020 1.00 94.75 106 ASP A N 1
ATOM 821 C CA . ASP A 1 106 ? 3.647 0.413 19.330 1.00 94.75 106 ASP A CA 1
ATOM 822 C C . ASP A 1 106 ? 2.679 1.335 20.090 1.00 94.75 106 ASP A C 1
ATOM 824 O O . ASP A 1 106 ? 1.869 0.875 20.894 1.00 94.75 106 ASP A O 1
ATOM 828 N N . LYS A 1 107 ? 2.754 2.652 19.844 1.00 93.25 107 LYS A N 1
ATOM 829 C CA . LYS A 1 107 ? 1.939 3.655 20.548 1.00 93.25 107 LYS A CA 1
ATOM 830 C C . LYS A 1 107 ? 0.573 3.881 19.894 1.00 93.25 107 LYS A C 1
ATOM 832 O O . LYS A 1 107 ? -0.254 4.567 20.488 1.00 93.25 107 LYS A O 1
ATOM 837 N N . ILE A 1 108 ? 0.307 3.309 18.717 1.00 94.56 108 ILE A N 1
ATOM 838 C CA . ILE A 1 108 ? -0.945 3.544 17.982 1.00 94.56 108 ILE A CA 1
ATOM 839 C C . ILE A 1 108 ? -2.133 2.859 18.665 1.00 94.56 108 ILE A C 1
ATOM 841 O O . ILE A 1 108 ? -3.120 3.529 18.954 1.00 94.56 108 ILE A O 1
ATOM 845 N N . ARG A 1 109 ? -2.040 1.560 18.989 1.00 95.44 109 ARG A N 1
ATOM 846 C CA . ARG A 1 109 ? -3.149 0.840 19.652 1.00 95.44 109 ARG A CA 1
ATOM 847 C C . ARG A 1 109 ? -3.529 1.466 21.005 1.00 95.44 109 ARG A C 1
ATOM 849 O O . ARG A 1 109 ? -4.705 1.777 21.178 1.00 95.44 109 ARG A O 1
ATOM 856 N N . PRO A 1 110 ? -2.576 1.770 21.915 1.00 95.31 110 PRO A N 1
ATOM 857 C CA . PRO A 1 110 ? -2.905 2.443 23.172 1.00 95.31 110 PRO A CA 1
ATOM 858 C C . P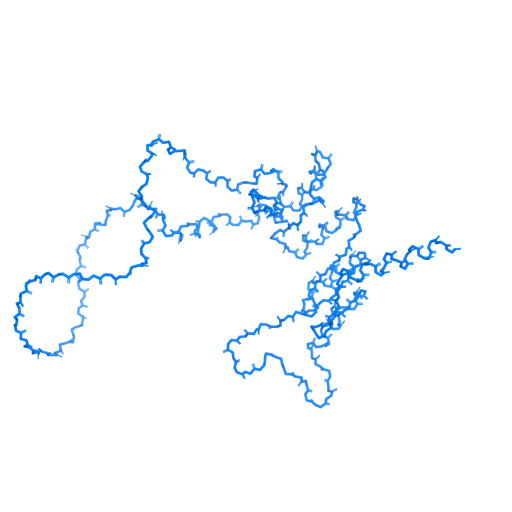RO A 1 110 ? -3.545 3.822 22.983 1.00 95.31 110 PRO A C 1
ATOM 860 O O . PRO A 1 110 ? -4.351 4.232 23.815 1.00 95.31 110 PRO A O 1
ATOM 863 N N . HIS A 1 111 ? -3.192 4.544 21.914 1.00 93.56 111 HIS A N 1
ATOM 864 C CA . HIS A 1 111 ? -3.798 5.837 21.603 1.00 93.56 111 HIS A CA 1
ATOM 865 C C . HIS A 1 111 ? -5.262 5.679 21.176 1.00 93.56 111 HIS A C 1
ATOM 867 O O . HIS A 1 111 ? -6.111 6.411 21.671 1.00 93.56 111 HIS A O 1
ATOM 873 N N . ILE A 1 112 ? -5.570 4.678 20.344 1.00 95.00 112 ILE A N 1
ATOM 874 C CA . ILE A 1 112 ? -6.943 4.401 19.893 1.00 95.00 112 ILE A CA 1
ATOM 875 C C . ILE A 1 112 ? -7.862 4.017 21.058 1.00 95.00 112 ILE A C 1
ATOM 877 O O . ILE A 1 112 ? -8.998 4.477 21.131 1.00 95.00 112 ILE A O 1
ATOM 881 N N . GLU A 1 113 ? -7.368 3.204 21.991 1.00 94.75 113 GLU A N 1
ATOM 882 C CA . GLU A 1 113 ? -8.169 2.705 23.116 1.00 94.75 113 GLU A CA 1
ATOM 883 C C . GLU A 1 113 ? -8.444 3.768 24.187 1.00 94.75 113 GLU A C 1
ATOM 885 O O . GLU A 1 113 ? -9.498 3.743 24.822 1.00 94.75 113 GLU A O 1
ATOM 890 N N . ASN A 1 114 ? -7.495 4.683 24.415 1.00 94.62 114 ASN A N 1
ATOM 891 C CA . ASN A 1 114 ? -7.530 5.585 25.572 1.00 94.62 114 ASN A CA 1
ATOM 892 C C . ASN A 1 114 ? -7.732 7.062 25.220 1.00 94.62 114 ASN A C 1
ATOM 894 O O . ASN A 1 114 ? -8.012 7.853 26.121 1.00 94.62 114 ASN A O 1
ATOM 898 N N . ILE A 1 115 ? -7.531 7.455 23.959 1.00 92.12 115 ILE A N 1
ATOM 899 C CA . ILE A 1 115 ? -7.546 8.860 23.535 1.00 92.12 115 ILE A CA 1
ATOM 900 C C . ILE A 1 115 ? -8.608 9.050 22.455 1.00 92.12 115 ILE A C 1
ATOM 902 O O . ILE A 1 115 ? -9.692 9.547 22.760 1.00 92.12 115 ILE A O 1
ATOM 906 N N . ASP A 1 116 ? -8.324 8.649 21.216 1.00 91.44 116 ASP A N 1
ATOM 907 C CA . ASP A 1 116 ? -9.239 8.808 20.088 1.00 91.44 116 ASP A CA 1
ATOM 908 C C . ASP A 1 116 ? -8.849 7.934 18.884 1.00 91.44 116 ASP A C 1
ATOM 910 O O . ASP A 1 116 ? -7.753 7.383 18.791 1.00 91.44 116 ASP A O 1
ATOM 914 N N . ASN A 1 117 ? -9.760 7.832 17.916 1.00 91.88 117 ASN A N 1
ATOM 915 C CA . ASN A 1 117 ? -9.553 7.103 16.668 1.00 91.88 117 ASN A CA 1
ATOM 916 C C . ASN A 1 117 ? -8.857 7.933 15.573 1.00 91.88 117 ASN A C 1
ATOM 918 O O . ASN A 1 117 ? -8.818 7.490 14.422 1.00 91.88 117 ASN A O 1
ATOM 922 N N . VAL A 1 118 ? -8.292 9.106 15.887 1.00 91.25 118 VAL A N 1
ATOM 923 C CA . VAL A 1 118 ? -7.606 9.955 14.897 1.00 91.25 118 VAL A CA 1
ATOM 924 C C . VAL A 1 118 ? -6.505 9.199 14.143 1.00 91.25 118 VAL A C 1
ATOM 926 O O . VAL A 1 118 ? -6.411 9.404 12.931 1.00 91.25 118 VAL A O 1
ATOM 929 N N . PRO A 1 119 ? -5.725 8.272 14.745 1.00 90.94 119 PRO A N 1
ATOM 930 C CA . PRO A 1 119 ? -4.724 7.508 14.000 1.00 90.94 119 PRO A CA 1
ATOM 931 C C . PRO A 1 119 ? -5.253 6.704 12.804 1.00 90.94 119 PRO A C 1
ATOM 933 O O . PRO A 1 119 ? -4.478 6.419 11.895 1.00 90.94 119 PRO A O 1
ATOM 936 N N . LEU A 1 120 ? -6.545 6.361 12.776 1.00 92.44 120 LEU A N 1
ATOM 937 C CA . LEU A 1 120 ? -7.181 5.667 11.648 1.00 92.44 120 LEU A CA 1
ATOM 938 C C . LEU A 1 120 ? -7.623 6.628 10.528 1.00 92.44 120 LEU A C 1
ATOM 940 O O . LEU A 1 120 ? -7.870 6.195 9.408 1.00 92.44 120 LEU A O 1
ATOM 944 N N . LEU A 1 121 ? -7.712 7.930 10.821 1.00 90.31 121 LEU A N 1
ATOM 945 C CA . LEU A 1 121 ? -8.256 8.967 9.933 1.00 90.31 121 LEU A CA 1
ATOM 946 C C . LEU A 1 121 ? -7.173 9.846 9.291 1.00 90.31 121 LEU A C 1
ATOM 948 O O . LEU A 1 121 ? -7.459 10.645 8.396 1.00 90.31 121 LEU A O 1
ATOM 952 N N . VAL A 1 122 ? -5.933 9.739 9.766 1.00 88.50 122 VAL A N 1
ATOM 953 C CA . VAL A 1 122 ? -4.797 10.495 9.235 1.00 88.50 122 VAL A CA 1
ATOM 954 C C . VAL A 1 122 ? -4.448 10.010 7.826 1.00 88.50 122 VAL A C 1
ATOM 956 O O . VAL A 1 122 ? -4.399 8.817 7.544 1.00 88.50 122 VAL A O 1
ATOM 959 N N . SER A 1 123 ? -4.153 10.955 6.933 1.00 86.75 123 SER A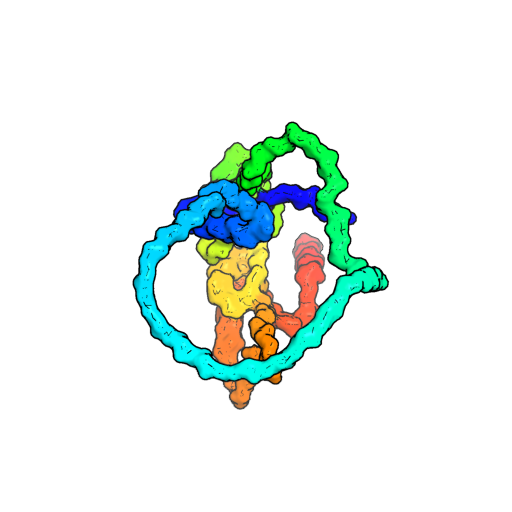 N 1
ATOM 960 C CA . SER A 1 123 ? -3.864 10.669 5.524 1.00 86.75 123 SER A CA 1
ATOM 961 C C . SER A 1 123 ? -2.402 10.320 5.229 1.00 86.75 123 SER A C 1
ATOM 963 O O . SER A 1 123 ? -2.100 9.900 4.114 1.00 86.75 123 SER A O 1
ATOM 965 N N . LEU A 1 124 ? -1.476 10.563 6.165 1.00 90.38 124 LEU A N 1
ATOM 966 C CA . LEU A 1 124 ? -0.039 10.437 5.920 1.00 90.38 124 LEU A CA 1
ATOM 967 C C . LEU A 1 124 ? 0.705 9.763 7.077 1.00 90.38 124 LEU A C 1
ATOM 969 O O . LEU A 1 124 ? 0.749 10.272 8.199 1.00 90.38 124 LEU A O 1
ATOM 973 N N . PHE A 1 125 ? 1.384 8.670 6.736 1.00 92.38 125 PHE A N 1
ATOM 974 C CA . PHE A 1 125 ? 2.343 7.975 7.588 1.00 92.38 125 PHE A CA 1
ATOM 975 C C . PHE A 1 125 ? 3.765 8.174 7.053 1.00 92.38 125 PHE A C 1
ATOM 977 O O . PHE A 1 125 ? 3.977 8.159 5.838 1.00 92.38 125 PHE A O 1
ATOM 984 N N . THR A 1 126 ? 4.737 8.363 7.946 1.00 91.38 126 THR A N 1
ATOM 985 C CA . THR A 1 126 ? 6.157 8.559 7.602 1.00 91.38 126 THR A CA 1
ATOM 986 C C . THR A 1 126 ? 7.057 7.561 8.326 1.00 91.38 126 THR A C 1
ATOM 988 O O . THR A 1 126 ? 6.626 6.864 9.246 1.00 91.38 126 THR A O 1
ATOM 991 N N . ASP A 1 127 ? 8.323 7.487 7.899 1.00 90.31 127 ASP A N 1
ATOM 992 C CA . ASP A 1 127 ? 9.339 6.576 8.451 1.00 90.31 127 ASP A CA 1
ATOM 993 C C . ASP A 1 127 ? 8.882 5.108 8.450 1.00 90.31 127 ASP A C 1
ATOM 995 O O . ASP A 1 127 ? 9.092 4.336 9.388 1.00 90.31 127 ASP A O 1
ATOM 999 N N . CYS A 1 128 ? 8.198 4.737 7.370 1.00 91.12 128 CYS A N 1
ATOM 1000 C CA . CYS A 1 128 ? 7.577 3.438 7.201 1.00 91.12 128 CYS A CA 1
ATOM 1001 C C . CYS A 1 128 ? 8.624 2.384 6.824 1.00 91.12 128 CYS A C 1
ATOM 1003 O O . CYS A 1 128 ? 9.280 2.481 5.788 1.00 91.12 128 CYS A O 1
ATOM 1005 N N . THR A 1 129 ? 8.729 1.332 7.631 1.00 93.19 129 THR A N 1
ATOM 1006 C CA . THR A 1 129 ? 9.389 0.078 7.249 1.00 93.19 129 THR A CA 1
ATOM 1007 C C . THR A 1 129 ? 8.338 -0.941 6.816 1.00 93.19 129 THR A C 1
ATOM 1009 O O . THR A 1 129 ? 7.164 -0.830 7.183 1.00 93.19 129 THR A O 1
ATOM 1012 N N . SER A 1 130 ? 8.736 -1.969 6.064 1.00 92.31 130 SER A N 1
ATOM 1013 C CA . SER A 1 130 ? 7.820 -3.034 5.630 1.00 92.31 130 SER A CA 1
ATOM 1014 C C . SER A 1 130 ? 7.135 -3.719 6.818 1.00 92.31 130 SER A C 1
ATOM 1016 O O . SER A 1 130 ? 5.936 -3.978 6.766 1.00 92.31 130 SER A O 1
ATOM 1018 N N . SER A 1 131 ? 7.859 -3.947 7.921 1.00 94.44 131 SER A N 1
ATOM 1019 C CA . SER A 1 131 ? 7.303 -4.528 9.150 1.00 94.44 131 SER A CA 1
ATOM 1020 C C . SER A 1 131 ? 6.286 -3.609 9.825 1.00 94.44 131 SER A C 1
ATOM 1022 O O . SER A 1 131 ? 5.202 -4.060 10.183 1.00 94.44 131 SER A O 1
ATOM 1024 N N . ASN A 1 132 ? 6.607 -2.321 9.974 1.00 95.31 132 ASN A N 1
ATOM 1025 C CA . ASN A 1 132 ? 5.748 -1.391 10.707 1.00 95.31 132 ASN A CA 1
ATOM 1026 C C . ASN A 1 132 ? 4.502 -1.046 9.893 1.00 95.31 132 ASN A C 1
ATOM 1028 O O . ASN A 1 132 ? 3.418 -0.929 10.450 1.00 95.31 132 ASN A O 1
ATOM 1032 N N . THR A 1 133 ? 4.643 -0.948 8.569 1.00 95.44 133 THR A N 1
ATOM 1033 C CA . THR A 1 133 ? 3.505 -0.790 7.655 1.00 95.44 133 THR A CA 1
ATOM 1034 C C . THR A 1 133 ? 2.578 -1.994 7.759 1.00 95.44 133 THR A C 1
ATOM 1036 O O . THR A 1 133 ? 1.368 -1.831 7.845 1.00 95.44 133 THR A O 1
ATOM 1039 N N . LYS A 1 134 ? 3.138 -3.207 7.809 1.00 96.00 134 LYS A N 1
ATOM 1040 C CA . LYS A 1 134 ? 2.366 -4.444 7.943 1.00 96.00 134 LYS A CA 1
ATOM 1041 C C . LYS A 1 134 ? 1.564 -4.503 9.247 1.00 96.00 134 LYS A C 1
ATOM 1043 O O . LYS A 1 134 ? 0.392 -4.876 9.234 1.00 96.00 134 LYS A O 1
ATOM 1048 N N . GLU A 1 135 ? 2.179 -4.098 10.354 1.00 96.75 135 GLU A N 1
ATOM 1049 C CA . GLU A 1 135 ? 1.481 -3.985 11.636 1.00 96.75 135 GLU A CA 1
ATOM 1050 C C . GLU A 1 135 ? 0.435 -2.864 11.607 1.00 96.75 135 GLU A C 1
ATOM 1052 O O . GLU A 1 135 ? -0.666 -3.057 12.106 1.00 96.75 135 GLU A O 1
ATOM 1057 N N . MET A 1 136 ? 0.708 -1.732 10.949 1.00 96.06 136 MET A N 1
ATOM 1058 C CA . MET A 1 136 ? -0.286 -0.665 10.803 1.00 96.06 136 MET A CA 1
ATOM 1059 C C . MET A 1 136 ? -1.511 -1.143 10.015 1.00 96.06 136 MET A C 1
ATOM 1061 O O . MET A 1 136 ? -2.638 -0.923 10.449 1.00 96.06 136 MET A O 1
ATOM 1065 N N . LEU A 1 137 ? -1.306 -1.873 8.910 1.00 96.19 137 LEU A N 1
ATOM 1066 C CA . LEU A 1 137 ? -2.397 -2.520 8.171 1.00 96.19 137 LEU A CA 1
ATOM 1067 C C . LEU A 1 137 ? -3.199 -3.453 9.082 1.00 96.19 137 LEU A C 1
ATOM 1069 O O . LEU A 1 137 ? -4.426 -3.442 9.040 1.00 96.19 137 LEU A O 1
ATOM 1073 N N . ARG A 1 138 ? -2.512 -4.223 9.937 1.00 97.06 138 ARG A N 1
ATOM 1074 C CA . ARG A 1 138 ? -3.166 -5.122 10.891 1.00 97.06 138 ARG A CA 1
ATOM 1075 C C . ARG A 1 138 ? -4.019 -4.356 11.895 1.00 97.06 138 ARG A C 1
ATOM 1077 O O . ARG A 1 138 ? -5.152 -4.753 12.129 1.00 97.06 138 ARG A O 1
ATOM 1084 N N . ILE A 1 139 ? -3.498 -3.262 12.452 1.00 96.94 139 ILE A N 1
ATOM 1085 C CA . ILE A 1 139 ? -4.239 -2.385 13.365 1.00 96.94 139 ILE A CA 1
ATOM 1086 C C . ILE A 1 139 ? -5.513 -1.890 12.687 1.00 96.94 139 ILE A C 1
ATOM 1088 O O . ILE A 1 139 ? -6.591 -2.054 13.248 1.00 96.94 139 ILE A O 1
ATOM 1092 N N . MET A 1 140 ? -5.410 -1.323 11.483 1.00 96.50 140 MET A N 1
ATOM 1093 C CA . MET A 1 140 ? -6.582 -0.782 10.789 1.00 96.50 140 MET A CA 1
ATOM 1094 C C . MET A 1 140 ? -7.639 -1.871 10.536 1.00 96.50 140 MET A C 1
ATOM 1096 O O . MET A 1 140 ? -8.816 -1.654 10.818 1.00 96.50 140 MET A O 1
ATOM 1100 N N . GLN A 1 141 ? -7.212 -3.065 10.111 1.00 96.88 141 GLN A N 1
ATOM 1101 C CA . GLN A 1 141 ? -8.098 -4.221 9.923 1.00 96.88 141 GLN A CA 1
ATOM 1102 C C . GLN A 1 141 ? -8.761 -4.684 11.231 1.00 96.88 141 GLN A C 1
ATOM 1104 O O . GLN A 1 141 ? -9.958 -4.964 11.244 1.00 96.88 141 GLN A O 1
ATOM 1109 N N . ASP A 1 142 ? -8.016 -4.745 12.341 1.00 96.44 142 ASP A N 1
ATOM 1110 C CA . ASP A 1 142 ? -8.558 -5.146 13.648 1.00 96.44 142 ASP A CA 1
ATOM 1111 C C . ASP A 1 142 ? -9.651 -4.165 14.135 1.00 96.44 142 ASP A C 1
ATOM 1113 O O . ASP A 1 142 ? -10.588 -4.579 14.819 1.00 96.44 142 ASP A O 1
ATOM 1117 N N . TYR A 1 143 ? -9.561 -2.885 13.752 1.00 96.06 143 TYR A N 1
ATOM 1118 C CA . TYR A 1 143 ? -10.561 -1.848 14.044 1.00 96.06 143 TYR A CA 1
ATOM 1119 C C . TYR A 1 143 ? -11.680 -1.736 12.989 1.00 96.06 143 TYR A C 1
ATOM 1121 O O . TYR A 1 143 ? -12.507 -0.829 13.067 1.00 96.06 143 TYR A O 1
ATOM 1129 N N . GLY A 1 144 ? -11.762 -2.686 12.051 1.00 95.19 144 GLY A N 1
ATOM 1130 C CA . GLY A 1 144 ? -12.872 -2.808 11.102 1.00 95.19 144 GLY A CA 1
ATOM 1131 C C . GLY A 1 144 ? -12.727 -1.995 9.814 1.00 95.19 144 GLY A C 1
ATOM 1132 O O . GLY A 1 144 ? -13.686 -1.922 9.044 1.00 95.19 144 GLY A O 1
ATOM 1133 N N . GLU A 1 145 ? -11.556 -1.410 9.554 1.00 95.25 145 GLU A N 1
ATOM 1134 C CA . GLU A 1 145 ? -11.274 -0.750 8.278 1.00 95.25 145 GLU A CA 1
ATOM 1135 C C . GLU A 1 145 ? -10.979 -1.786 7.184 1.00 95.25 145 GLU A C 1
ATOM 1137 O O . GLU A 1 145 ? -10.236 -2.745 7.399 1.00 95.25 145 GLU A O 1
ATOM 1142 N N . VAL A 1 146 ? -11.528 -1.569 5.985 1.00 94.69 146 VAL A N 1
ATOM 1143 C CA . VAL A 1 146 ? -11.236 -2.388 4.797 1.00 94.69 146 VAL A CA 1
ATOM 1144 C C . VAL A 1 146 ? -10.100 -1.738 4.021 1.00 94.69 146 VAL A C 1
ATOM 1146 O O . VAL A 1 146 ? -10.240 -0.612 3.533 1.00 94.69 146 VAL A O 1
ATOM 1149 N N . ILE A 1 147 ? -8.980 -2.442 3.874 1.00 95.50 147 ILE A N 1
ATOM 1150 C CA . ILE A 1 147 ? -7.745 -1.846 3.374 1.00 95.50 147 ILE A CA 1
ATOM 1151 C C . ILE A 1 147 ? -7.429 -2.275 1.946 1.00 95.50 147 ILE A C 1
ATOM 1153 O O . ILE A 1 147 ? -7.205 -3.448 1.647 1.00 95.50 147 ILE A O 1
ATOM 1157 N N . CYS A 1 148 ? -7.329 -1.276 1.067 1.00 94.50 148 CYS A N 1
ATOM 1158 C CA . CYS A 1 148 ? -6.784 -1.428 -0.274 1.00 94.50 148 CYS A CA 1
ATOM 1159 C C . CYS A 1 148 ? -5.327 -0.944 -0.311 1.00 94.50 148 CYS A C 1
ATOM 1161 O O . CYS A 1 148 ? -5.063 0.243 -0.109 1.00 94.50 148 CYS A O 1
ATOM 1163 N N . VAL A 1 149 ? -4.379 -1.844 -0.585 1.00 95.81 149 VAL A N 1
ATOM 1164 C CA . VAL A 1 149 ? -2.953 -1.501 -0.707 1.00 95.81 149 VAL A CA 1
ATOM 1165 C C . VAL A 1 149 ? -2.574 -1.316 -2.169 1.00 95.81 149 VAL A C 1
ATOM 1167 O O . VAL A 1 149 ? -2.674 -2.239 -2.974 1.00 95.81 149 VAL A O 1
ATOM 1170 N N . MET A 1 150 ? -2.045 -0.140 -2.498 1.00 94.62 150 MET A N 1
ATOM 1171 C CA . MET A 1 150 ? -1.414 0.133 -3.785 1.00 94.62 150 MET A CA 1
ATOM 1172 C C . MET A 1 150 ? 0.098 0.250 -3.604 1.00 94.62 150 MET A C 1
ATOM 1174 O O . MET A 1 150 ? 0.565 1.017 -2.765 1.00 94.62 150 MET A O 1
ATOM 1178 N N . GLY A 1 151 ? 0.873 -0.504 -4.382 1.00 93.94 151 GLY A N 1
ATOM 1179 C CA . GLY A 1 151 ? 2.325 -0.543 -4.219 1.00 93.94 151 GLY A CA 1
ATOM 1180 C C . GLY A 1 151 ? 3.075 -0.891 -5.495 1.00 93.94 151 GLY A C 1
ATOM 1181 O O . GLY A 1 151 ? 2.494 -1.331 -6.485 1.00 93.94 151 GLY A O 1
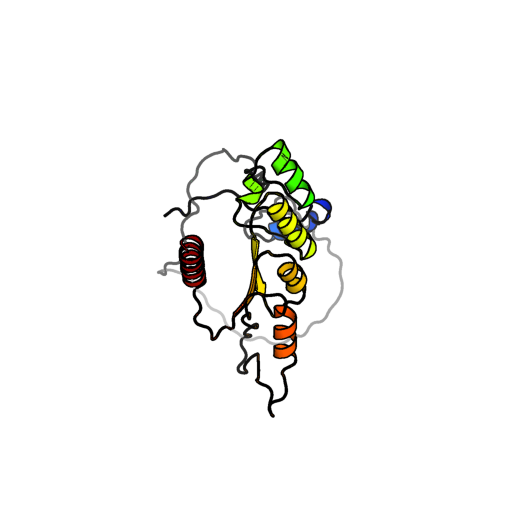ATOM 1182 N N . SER A 1 152 ? 4.392 -0.702 -5.462 1.00 93.56 152 SER A N 1
ATOM 1183 C CA . SER A 1 152 ? 5.262 -0.993 -6.601 1.00 93.56 152 SER A CA 1
ATOM 1184 C C . SER A 1 152 ? 5.359 -2.494 -6.856 1.00 93.56 152 SER A C 1
ATOM 1186 O O . SER A 1 152 ? 5.740 -3.256 -5.971 1.00 93.56 152 SER A O 1
ATOM 1188 N N . SER A 1 153 ? 5.116 -2.916 -8.094 1.00 93.75 153 SER A N 1
ATOM 1189 C CA . SER A 1 153 ? 5.344 -4.300 -8.524 1.00 93.75 153 SER A CA 1
ATOM 1190 C C . SER A 1 153 ? 6.831 -4.661 -8.626 1.00 93.75 153 SER A C 1
ATOM 1192 O O . SER A 1 153 ? 7.183 -5.835 -8.701 1.00 93.75 153 SER A O 1
ATOM 1194 N N . ALA A 1 154 ? 7.724 -3.669 -8.664 1.00 91.75 154 ALA A N 1
ATOM 1195 C CA . ALA A 1 154 ? 9.166 -3.905 -8.741 1.00 91.75 154 ALA A CA 1
ATOM 1196 C C . ALA A 1 154 ? 9.810 -4.128 -7.361 1.00 91.75 154 ALA A C 1
ATOM 1198 O O . ALA A 1 154 ? 10.952 -4.576 -7.298 1.00 91.75 154 ALA A O 1
ATOM 1199 N N . ASN A 1 155 ? 9.104 -3.818 -6.268 1.00 91.94 155 ASN A N 1
ATOM 1200 C CA . ASN A 1 155 ? 9.618 -3.996 -4.914 1.00 91.94 155 ASN A CA 1
ATOM 1201 C C . ASN A 1 155 ? 9.096 -5.303 -4.297 1.00 91.94 155 ASN A C 1
ATOM 1203 O O . ASN A 1 155 ? 7.887 -5.502 -4.193 1.00 91.94 155 ASN A O 1
ATOM 1207 N N . TYR A 1 156 ? 10.000 -6.178 -3.853 1.00 92.94 156 TYR A N 1
ATOM 1208 C CA . TYR A 1 156 ? 9.626 -7.457 -3.239 1.00 92.94 156 TYR A CA 1
ATOM 1209 C C . TYR A 1 156 ? 9.055 -7.279 -1.823 1.00 92.94 156 TYR A C 1
ATOM 1211 O O . TYR A 1 156 ? 8.212 -8.064 -1.392 1.00 92.94 156 TYR A O 1
ATOM 1219 N N . ASP A 1 157 ? 9.449 -6.216 -1.117 1.00 93.31 157 ASP A N 1
ATOM 1220 C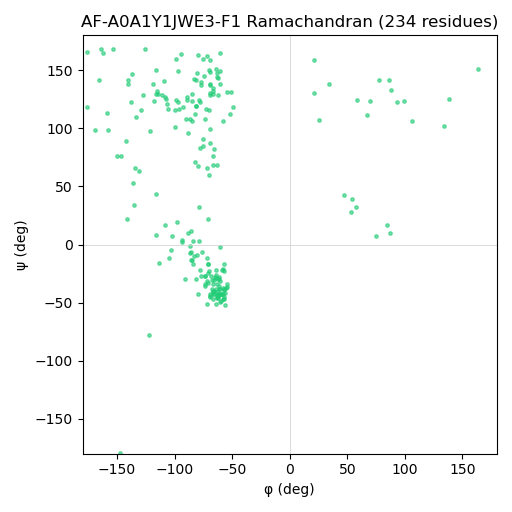 CA . ASP A 1 157 ? 8.936 -5.915 0.222 1.00 93.31 157 ASP A CA 1
ATOM 1221 C C . ASP A 1 157 ? 7.419 -5.664 0.222 1.00 93.31 157 ASP A C 1
ATOM 1223 O O . ASP A 1 157 ? 6.726 -5.938 1.204 1.00 93.31 157 ASP A O 1
ATOM 1227 N N . SER A 1 158 ? 6.880 -5.187 -0.904 1.00 92.62 158 SER A N 1
ATOM 1228 C CA . SER A 1 158 ? 5.451 -4.924 -1.071 1.00 92.62 158 SER A CA 1
ATOM 1229 C C . SER A 1 158 ? 4.610 -6.204 -1.134 1.00 92.62 158 SER A C 1
ATOM 1231 O O . SER A 1 158 ? 3.437 -6.164 -0.772 1.00 92.62 158 SER A O 1
ATOM 1233 N N . VAL A 1 159 ? 5.197 -7.354 -1.492 1.00 94.38 159 VAL A N 1
ATOM 1234 C CA . VAL A 1 159 ? 4.482 -8.641 -1.608 1.00 94.38 159 VAL A CA 1
ATOM 1235 C C . VAL A 1 159 ? 3.827 -9.040 -0.288 1.00 94.38 159 VAL A C 1
ATOM 1237 O O . VAL A 1 159 ? 2.673 -9.467 -0.257 1.00 94.38 159 VAL A O 1
ATOM 1240 N N . GLY A 1 160 ? 4.545 -8.854 0.823 1.00 94.81 160 GLY A N 1
ATOM 1241 C CA . GLY A 1 160 ? 4.027 -9.157 2.155 1.00 94.81 160 GLY A CA 1
ATOM 1242 C C . GLY A 1 160 ? 2.841 -8.279 2.561 1.00 94.81 160 GLY A C 1
ATOM 1243 O O . GLY A 1 160 ? 2.005 -8.732 3.340 1.00 94.81 160 GLY A O 1
ATOM 1244 N N . LEU A 1 161 ? 2.764 -7.057 2.026 1.00 96.25 161 LEU A N 1
ATOM 1245 C CA . LEU A 1 161 ? 1.652 -6.130 2.243 1.00 96.25 161 LEU A CA 1
ATOM 1246 C C . LEU A 1 161 ? 0.463 -6.499 1.349 1.00 96.25 161 LEU A C 1
ATOM 1248 O O . LEU A 1 161 ? -0.668 -6.537 1.824 1.00 96.25 161 LEU A O 1
ATOM 1252 N N . PHE A 1 162 ? 0.722 -6.845 0.083 1.00 96.94 162 PHE A N 1
ATOM 1253 C CA . PHE A 1 162 ? -0.312 -7.261 -0.867 1.00 96.94 162 PHE A CA 1
ATOM 1254 C C . PHE A 1 162 ? -1.073 -8.505 -0.415 1.00 96.94 162 PHE A C 1
ATOM 1256 O O . PHE A 1 162 ? -2.283 -8.560 -0.596 1.00 96.94 162 PHE A O 1
ATOM 1263 N N . MET A 1 163 ? -0.379 -9.474 0.193 1.00 95.44 163 MET A N 1
ATOM 1264 C CA . MET A 1 163 ? -1.006 -10.693 0.717 1.00 95.44 163 MET A CA 1
ATOM 1265 C C . MET A 1 163 ? -1.869 -10.463 1.963 1.00 95.44 163 MET A C 1
ATOM 1267 O O . MET A 1 163 ? -2.721 -11.294 2.258 1.00 95.44 163 MET A O 1
ATOM 1271 N N . GLN A 1 164 ? -1.614 -9.404 2.737 1.00 95.69 164 GLN A N 1
ATOM 1272 C CA . GLN A 1 164 ? -2.379 -9.114 3.953 1.00 95.69 164 GLN A CA 1
ATOM 1273 C C . GLN A 1 164 ? -3.587 -8.209 3.689 1.00 95.69 164 GLN A C 1
ATOM 1275 O O . GLN A 1 164 ? -4.566 -8.279 4.428 1.00 95.69 164 GLN A O 1
ATOM 1280 N N . ALA A 1 165 ? -3.497 -7.337 2.687 1.00 96.81 165 ALA A N 1
ATOM 1281 C CA . ALA A 1 165 ? -4.548 -6.387 2.355 1.00 96.81 165 ALA A CA 1
ATOM 1282 C C . ALA A 1 165 ? -5.841 -7.082 1.901 1.00 96.81 165 ALA A C 1
ATOM 1284 O O . ALA A 1 165 ? -5.794 -8.145 1.283 1.00 96.81 165 ALA A O 1
ATOM 1285 N N . ASP A 1 166 ? -6.985 -6.443 2.145 1.00 96.31 166 ASP A N 1
ATOM 1286 C CA . ASP A 1 166 ? -8.293 -6.943 1.698 1.00 96.31 166 ASP A CA 1
ATOM 1287 C C . ASP A 1 166 ? -8.448 -6.825 0.175 1.00 96.31 166 ASP A C 1
ATOM 1289 O O . ASP A 1 166 ? -9.060 -7.669 -0.479 1.00 96.31 166 ASP A O 1
ATOM 1293 N N . ALA A 1 167 ? -7.845 -5.781 -0.397 1.00 94.94 167 ALA A N 1
ATOM 1294 C CA . ALA A 1 167 ? -7.641 -5.625 -1.828 1.00 94.94 167 ALA A CA 1
ATOM 1295 C C . ALA A 1 167 ? -6.226 -5.102 -2.092 1.00 94.94 167 ALA A C 1
ATOM 1297 O O . ALA A 1 167 ? -5.687 -4.307 -1.320 1.00 94.94 167 ALA A O 1
ATOM 1298 N N . SER A 1 168 ? -5.610 -5.511 -3.198 1.00 96.50 168 SER A N 1
ATOM 1299 C CA . SER A 1 168 ? -4.268 -5.040 -3.539 1.00 96.50 168 SER A CA 1
ATOM 1300 C C . SER A 1 168 ? -4.085 -4.774 -5.026 1.00 96.50 168 SER A C 1
ATOM 1302 O O . SER A 1 168 ? -4.605 -5.481 -5.894 1.00 96.50 168 SER A O 1
ATOM 1304 N N . VAL A 1 169 ? -3.338 -3.708 -5.313 1.00 95.38 169 VAL A N 1
ATOM 1305 C CA . VAL A 1 169 ? -3.055 -3.218 -6.660 1.00 95.38 169 VAL A CA 1
ATOM 1306 C C . VAL A 1 169 ? -1.551 -3.033 -6.815 1.00 95.38 169 VAL A C 1
ATOM 1308 O O . VAL A 1 169 ? -0.927 -2.201 -6.153 1.00 95.38 169 VAL A O 1
ATOM 1311 N N . ALA A 1 170 ? -0.967 -3.809 -7.718 1.00 96.00 170 ALA A N 1
ATOM 1312 C CA . ALA A 1 170 ? 0.433 -3.690 -8.089 1.00 96.00 170 ALA A CA 1
ATOM 1313 C C . ALA A 1 170 ? 0.587 -2.693 -9.242 1.00 96.00 170 ALA A C 1
ATOM 1315 O O . ALA A 1 170 ? -0.047 -2.850 -10.284 1.00 96.00 170 ALA A O 1
ATOM 1316 N N . VAL A 1 171 ? 1.458 -1.702 -9.083 1.00 93.75 171 VAL A N 1
ATOM 1317 C CA . VAL A 1 171 ? 1.709 -0.659 -10.084 1.00 93.75 171 VAL A CA 1
ATOM 1318 C C . VAL A 1 171 ? 3.146 -0.750 -10.570 1.00 93.75 171 VAL A C 1
ATOM 1320 O O . VAL A 1 171 ? 4.081 -0.777 -9.766 1.00 93.75 171 VAL A O 1
ATOM 1323 N N . GLU A 1 172 ? 3.328 -0.778 -11.886 1.00 91.50 172 GLU A N 1
ATOM 1324 C CA . GLU A 1 172 ? 4.652 -0.701 -12.493 1.00 91.50 172 GLU A CA 1
ATOM 1325 C C . GLU A 1 172 ? 5.242 0.707 -12.317 1.00 91.50 172 GLU A C 1
ATOM 1327 O O . GLU A 1 172 ? 4.682 1.683 -12.827 1.00 91.50 172 GLU A O 1
ATOM 1332 N N . PRO A 1 173 ? 6.357 0.855 -11.577 1.00 89.06 173 PRO A N 1
ATOM 1333 C CA . PRO A 1 173 ? 6.940 2.163 -11.338 1.00 89.06 173 PRO A CA 1
ATOM 1334 C C . PRO A 1 173 ? 7.678 2.670 -12.576 1.00 89.06 173 PRO A C 1
ATOM 1336 O O . PRO A 1 173 ? 8.163 1.908 -13.412 1.00 89.06 173 PRO A O 1
ATOM 1339 N N . LEU A 1 174 ? 7.882 3.985 -12.632 1.00 84.94 174 LEU A N 1
ATOM 1340 C CA . LEU A 1 174 ? 8.870 4.537 -13.543 1.00 84.94 174 LEU A CA 1
ATOM 1341 C C . LEU A 1 174 ? 10.275 4.223 -13.024 1.00 84.94 174 LEU A C 1
ATOM 1343 O O . LEU A 1 174 ? 10.685 4.716 -11.974 1.00 84.94 174 LEU A O 1
ATOM 1347 N N . TYR A 1 175 ? 11.028 3.438 -13.789 1.00 80.56 175 TYR A N 1
ATOM 1348 C CA . TYR A 1 175 ? 12.443 3.227 -13.512 1.00 80.56 175 TYR A CA 1
ATOM 1349 C C . TYR A 1 175 ? 13.216 4.549 -13.608 1.00 80.56 175 TYR A C 1
ATOM 1351 O O . TYR A 1 175 ? 12.905 5.356 -14.495 1.00 80.56 175 TYR A O 1
ATOM 1359 N N . PRO A 1 176 ? 14.231 4.768 -12.746 1.00 80.62 176 PRO A N 1
ATOM 1360 C CA . PRO A 1 176 ? 15.008 5.999 -12.725 1.00 80.62 176 PRO A CA 1
ATOM 1361 C C . PRO A 1 176 ? 15.481 6.381 -14.128 1.00 80.62 176 PRO A C 1
ATOM 1363 O O . PRO A 1 176 ? 16.204 5.637 -14.798 1.00 80.62 176 PRO A O 1
ATOM 1366 N N . GLN A 1 177 ? 15.032 7.543 -14.591 1.00 77.56 177 GLN A N 1
ATOM 1367 C CA . GLN A 1 177 ? 15.493 8.129 -15.838 1.00 77.56 177 GLN A CA 1
ATOM 1368 C C . GLN A 1 177 ? 16.714 8.975 -15.490 1.00 77.56 177 GLN A C 1
ATOM 1370 O O . GLN A 1 177 ? 16.587 10.097 -15.006 1.00 77.56 177 GLN A O 1
ATOM 1375 N N . LEU A 1 178 ? 17.906 8.405 -15.654 1.00 80.19 178 LEU A N 1
ATOM 1376 C CA . LEU A 1 178 ? 19.134 9.192 -15.581 1.00 80.19 178 LEU A CA 1
ATOM 1377 C C . LEU A 1 178 ? 19.200 10.111 -16.810 1.00 80.19 178 LEU A C 1
ATOM 1379 O O . LEU A 1 178 ? 18.573 9.823 -17.831 1.00 80.19 178 LEU A O 1
ATOM 1383 N N . CYS A 1 179 ? 19.975 11.197 -16.741 1.00 81.56 179 CYS A N 1
ATOM 1384 C CA . CYS A 1 179 ? 20.278 12.059 -17.892 1.00 81.56 179 CYS A CA 1
ATOM 1385 C C . CYS A 1 179 ? 21.197 11.330 -18.892 1.00 81.56 179 CYS A C 1
ATOM 1387 O O . CYS A 1 179 ? 22.324 11.744 -19.156 1.00 81.56 179 CYS A O 1
ATOM 1389 N N . GLN A 1 180 ? 20.727 10.202 -19.412 1.00 82.06 180 GLN A N 1
ATOM 1390 C CA . GLN A 1 180 ? 21.423 9.318 -20.328 1.00 82.06 180 GLN A CA 1
ATOM 1391 C C . GLN A 1 180 ? 20.686 9.274 -21.666 1.00 82.06 180 GLN A C 1
ATOM 1393 O O . GLN A 1 180 ? 19.470 9.424 -21.741 1.00 82.06 180 GLN A O 1
ATOM 1398 N N . LYS A 1 181 ? 21.439 9.053 -22.745 1.00 81.12 181 LYS A N 1
ATOM 1399 C CA . LYS A 1 181 ? 20.902 8.983 -24.117 1.00 81.12 181 LYS A CA 1
ATOM 1400 C C . LYS A 1 181 ? 20.354 7.599 -24.487 1.00 81.12 181 LYS A C 1
ATOM 1402 O O . LYS A 1 181 ? 19.972 7.379 -25.631 1.00 81.12 181 LYS A O 1
ATOM 1407 N N . VAL A 1 182 ? 20.367 6.660 -23.544 1.00 81.56 182 VAL A N 1
ATOM 1408 C CA . VAL A 1 182 ? 19.974 5.260 -23.730 1.00 81.56 182 VAL A CA 1
ATOM 1409 C C . VAL A 1 182 ? 18.792 4.979 -22.803 1.00 81.56 182 VAL A C 1
ATOM 1411 O O . VAL A 1 182 ? 18.817 5.440 -21.663 1.00 81.56 182 VAL A O 1
ATOM 1414 N N . PRO A 1 183 ? 17.754 4.252 -23.245 1.00 75.94 183 PRO A N 1
ATOM 1415 C CA . PRO A 1 183 ? 16.640 3.910 -22.368 1.00 75.94 183 PRO A CA 1
ATOM 1416 C C . PRO A 1 183 ? 17.116 3.082 -21.165 1.00 75.94 183 PRO A C 1
ATOM 1418 O O . PRO A 1 183 ? 17.921 2.164 -21.319 1.00 75.94 183 PRO A O 1
ATOM 1421 N N . SER A 1 184 ? 16.587 3.380 -19.972 1.00 74.38 184 SER A N 1
ATOM 1422 C CA . SER A 1 184 ? 16.908 2.636 -18.739 1.00 74.38 184 SER A CA 1
ATOM 1423 C C . SER A 1 184 ? 16.461 1.170 -18.783 1.00 74.38 184 SER A C 1
ATOM 1425 O O . SER A 1 184 ? 16.991 0.343 -18.049 1.00 74.38 184 SER A O 1
ATOM 1427 N N . TYR A 1 185 ? 15.490 0.849 -19.641 1.00 74.38 185 TYR A N 1
ATOM 1428 C CA . TYR A 1 185 ? 14.979 -0.499 -19.851 1.00 74.38 185 TYR A CA 1
ATOM 1429 C C . TYR A 1 185 ? 15.005 -0.833 -21.342 1.00 74.38 185 TYR A C 1
ATOM 1431 O O . TYR A 1 185 ? 14.493 -0.070 -22.162 1.00 74.38 185 TYR A O 1
ATOM 1439 N N . ALA A 1 186 ? 15.598 -1.974 -21.691 1.00 76.06 186 ALA A N 1
ATOM 1440 C CA . ALA A 1 186 ? 15.580 -2.509 -23.044 1.00 76.06 186 ALA A CA 1
ATOM 1441 C C . ALA A 1 186 ? 14.783 -3.821 -23.047 1.00 76.06 186 ALA A C 1
ATOM 1443 O O . ALA A 1 186 ? 15.078 -4.701 -22.234 1.00 76.06 186 ALA A O 1
ATOM 1444 N N . PRO A 1 187 ? 13.803 -3.985 -23.952 1.00 75.62 187 PRO A N 1
ATOM 1445 C CA . PRO A 1 187 ? 13.083 -5.241 -24.070 1.00 75.62 187 PRO A CA 1
ATOM 1446 C C . PRO A 1 187 ? 14.038 -6.362 -24.493 1.00 75.62 187 PRO A C 1
ATOM 1448 O O . PRO A 1 187 ? 15.006 -6.147 -25.234 1.00 75.62 187 PRO A O 1
ATOM 1451 N N . VAL A 1 188 ? 13.765 -7.575 -24.018 1.00 81.44 188 VAL A N 1
ATOM 1452 C CA . VAL A 1 188 ? 14.610 -8.738 -24.299 1.00 81.44 188 VAL A CA 1
ATOM 1453 C C . VAL A 1 188 ? 14.537 -9.089 -25.781 1.00 81.44 188 VAL A C 1
ATOM 1455 O O . VAL A 1 188 ? 13.462 -9.190 -26.371 1.00 81.44 188 VAL A O 1
ATOM 1458 N N . LYS A 1 189 ? 15.701 -9.305 -26.394 1.00 78.00 189 LYS A N 1
ATOM 1459 C CA . LYS A 1 189 ? 15.795 -9.801 -27.769 1.00 78.00 189 LYS A CA 1
ATOM 1460 C C . LYS A 1 189 ? 15.515 -11.307 -27.770 1.00 78.00 189 LYS A C 1
ATOM 1462 O O . LYS A 1 189 ? 16.007 -12.013 -26.896 1.00 78.00 189 LYS A O 1
ATOM 1467 N N . ASN A 1 190 ? 14.779 -11.793 -28.772 1.00 78.69 190 ASN A N 1
ATOM 1468 C CA . ASN A 1 190 ? 14.484 -13.217 -29.032 1.00 78.69 190 ASN A CA 1
ATOM 1469 C C . ASN A 1 190 ? 13.289 -13.834 -28.275 1.00 78.69 190 ASN A C 1
ATOM 1471 O O . ASN A 1 190 ? 13.166 -15.054 -28.245 1.00 78.69 190 ASN A O 1
ATOM 1475 N N . GLY A 1 191 ? 12.388 -13.029 -27.699 1.00 76.25 191 GLY A N 1
ATOM 1476 C CA . GLY A 1 191 ? 11.132 -13.533 -27.112 1.00 76.25 191 GLY A CA 1
ATOM 1477 C C . GLY A 1 191 ? 11.278 -14.253 -25.765 1.00 76.25 191 GLY A C 1
ATOM 1478 O O . GLY A 1 191 ? 10.306 -14.811 -25.261 1.00 76.25 191 GLY A O 1
ATOM 1479 N N . SER A 1 192 ? 12.470 -14.237 -25.168 1.00 83.12 192 SER A N 1
ATOM 1480 C CA . SER A 1 192 ? 12.705 -14.732 -23.810 1.00 83.12 192 SER A CA 1
ATOM 1481 C C . SER A 1 192 ? 12.057 -13.815 -22.767 1.00 83.12 192 SER A C 1
ATOM 1483 O O . SER A 1 192 ? 11.974 -12.601 -22.956 1.00 83.12 192 SER A O 1
ATOM 1485 N N . ILE A 1 193 ? 11.645 -14.383 -21.633 1.00 84.50 193 ILE A N 1
ATOM 1486 C CA . ILE A 1 193 ? 1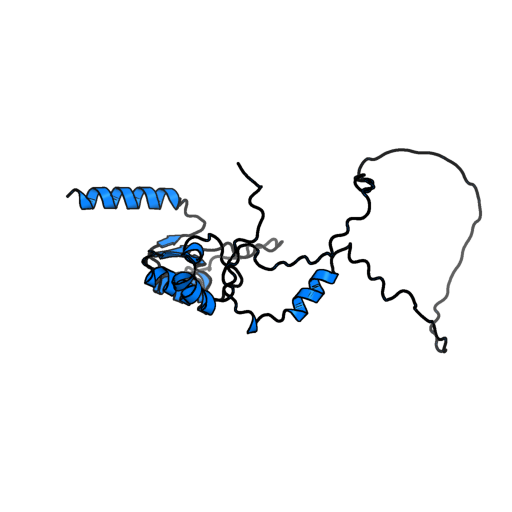1.109 -13.617 -20.501 1.00 84.50 193 ILE A CA 1
ATOM 1487 C C . ILE A 1 193 ? 12.209 -12.736 -19.891 1.00 84.50 193 ILE A C 1
ATOM 1489 O O . ILE A 1 193 ? 13.292 -13.219 -19.557 1.00 84.50 193 ILE A O 1
ATOM 1493 N N . SER A 1 194 ? 11.917 -11.445 -19.716 1.00 87.31 194 SER A N 1
ATOM 1494 C CA . SER A 1 194 ? 12.781 -10.527 -18.969 1.00 87.31 194 SER A CA 1
ATOM 1495 C C . SER A 1 194 ? 12.815 -10.914 -17.495 1.00 87.31 194 SER A C 1
ATOM 1497 O O . SER A 1 194 ? 11.749 -11.115 -16.910 1.00 87.31 194 SER A O 1
ATOM 1499 N N . PRO A 1 195 ? 13.993 -10.959 -16.845 1.00 88.19 195 PRO A N 1
ATOM 1500 C CA . PRO A 1 195 ? 14.073 -11.138 -15.396 1.00 88.19 195 PRO A CA 1
ATOM 1501 C C . PRO A 1 195 ? 13.256 -10.091 -14.629 1.00 88.19 195 PRO A C 1
ATOM 1503 O O . PRO A 1 195 ? 12.660 -10.403 -13.601 1.00 88.19 195 PRO A O 1
ATOM 1506 N N . VAL A 1 196 ? 13.183 -8.865 -15.160 1.00 87.62 196 VAL A N 1
ATOM 1507 C CA . VAL A 1 196 ? 12.386 -7.775 -14.585 1.00 87.62 196 VAL A CA 1
ATOM 1508 C C . VAL A 1 196 ? 10.893 -8.061 -14.737 1.00 87.62 196 VAL A C 1
ATOM 1510 O O . VAL A 1 196 ? 10.160 -7.959 -13.758 1.00 87.62 196 VAL A O 1
ATOM 1513 N N . ASP A 1 197 ? 10.449 -8.500 -15.919 1.00 87.94 197 ASP A N 1
ATOM 1514 C CA . ASP A 1 197 ? 9.044 -8.864 -16.152 1.00 87.94 197 ASP A CA 1
ATOM 1515 C C . ASP A 1 197 ? 8.617 -10.065 -15.305 1.00 87.94 197 ASP A C 1
ATOM 1517 O O . ASP A 1 197 ? 7.501 -10.090 -14.779 1.00 87.94 197 ASP A O 1
ATOM 1521 N N . LEU A 1 198 ? 9.507 -11.049 -15.142 1.00 91.44 198 LEU A N 1
ATOM 1522 C CA . LEU A 1 198 ? 9.277 -12.200 -14.276 1.00 91.44 198 LEU A CA 1
ATOM 1523 C C . LEU A 1 198 ? 9.149 -11.764 -12.819 1.00 91.44 198 LEU A C 1
ATOM 1525 O O . LEU A 1 198 ? 8.163 -12.104 -12.172 1.00 91.44 198 LEU A O 1
ATOM 1529 N N . SER A 1 199 ? 10.108 -10.980 -12.318 1.00 92.56 199 SER A N 1
ATOM 1530 C CA . SER A 1 199 ? 10.074 -10.454 -10.951 1.00 92.56 199 SER A CA 1
ATOM 1531 C C . SER A 1 199 ? 8.803 -9.645 -10.702 1.00 92.56 199 SER A C 1
ATOM 1533 O O . SER A 1 199 ? 8.112 -9.885 -9.716 1.00 92.56 199 SER A O 1
ATOM 1535 N N . ARG A 1 200 ? 8.433 -8.769 -11.639 1.00 90.81 200 ARG A N 1
ATOM 1536 C CA . ARG A 1 200 ? 7.199 -7.979 -11.592 1.00 90.81 200 ARG A CA 1
ATOM 1537 C C . ARG A 1 200 ? 5.960 -8.866 -11.484 1.00 90.81 200 ARG A C 1
ATOM 1539 O O . ARG A 1 200 ? 5.082 -8.611 -10.663 1.00 90.81 200 ARG A O 1
ATOM 1546 N N . THR A 1 201 ? 5.888 -9.907 -12.310 1.00 92.56 201 THR A N 1
ATOM 1547 C CA . THR A 1 201 ? 4.753 -10.842 -12.340 1.00 92.56 201 THR A CA 1
ATOM 1548 C C . THR A 1 201 ? 4.665 -11.648 -11.045 1.00 92.56 201 THR A C 1
ATOM 1550 O O . THR A 1 201 ? 3.582 -11.801 -10.493 1.00 92.56 201 THR A O 1
ATOM 1553 N N . LEU A 1 202 ? 5.801 -12.102 -10.509 1.00 94.00 202 LEU A N 1
ATOM 1554 C CA . LEU A 1 202 ? 5.844 -12.821 -9.234 1.00 94.00 202 LEU A CA 1
ATOM 1555 C C . LEU A 1 202 ? 5.464 -11.921 -8.054 1.00 94.00 202 LEU A C 1
ATOM 1557 O O . LEU A 1 202 ? 4.679 -12.328 -7.206 1.00 94.00 202 LEU A O 1
ATOM 1561 N N . ASN A 1 203 ? 5.954 -10.682 -8.020 1.00 94.44 203 ASN A N 1
ATOM 1562 C CA . ASN A 1 203 ? 5.641 -9.746 -6.941 1.00 94.44 203 ASN A CA 1
ATOM 1563 C C . ASN A 1 203 ? 4.170 -9.299 -6.949 1.00 94.44 203 ASN A C 1
ATOM 1565 O O . ASN A 1 203 ? 3.620 -8.938 -5.914 1.00 94.44 203 ASN A O 1
ATOM 1569 N N . SER A 1 204 ? 3.523 -9.315 -8.115 1.00 95.31 204 SER A N 1
ATOM 1570 C CA . SER A 1 204 ? 2.114 -8.935 -8.272 1.00 95.31 204 SER A CA 1
ATOM 1571 C C . SER A 1 204 ? 1.147 -10.117 -8.204 1.00 95.31 204 SER A C 1
ATOM 1573 O O . SER A 1 204 ? -0.054 -9.911 -8.336 1.00 95.31 204 SER A O 1
ATOM 1575 N N . VAL A 1 205 ? 1.633 -11.341 -7.963 1.00 94.19 205 VAL A N 1
ATOM 1576 C CA . VAL A 1 205 ? 0.802 -12.558 -8.001 1.00 94.19 205 VAL A CA 1
ATOM 1577 C C . VAL A 1 205 ? -0.327 -12.554 -6.967 1.00 94.19 205 VAL A C 1
ATOM 1579 O O . VAL A 1 205 ? -1.375 -13.146 -7.197 1.00 94.19 205 VAL A O 1
ATOM 1582 N N . ALA A 1 206 ? -0.116 -11.881 -5.834 1.00 92.50 206 ALA A N 1
ATOM 1583 C CA . ALA A 1 206 ? -1.110 -11.746 -4.773 1.00 92.50 206 ALA A CA 1
ATOM 1584 C C . ALA A 1 206 ? -2.113 -10.607 -5.028 1.00 92.50 206 ALA A C 1
ATOM 1586 O O . ALA A 1 206 ? -3.090 -10.491 -4.294 1.00 92.50 206 ALA A O 1
ATOM 1587 N N . CYS A 1 207 ? -1.873 -9.760 -6.034 1.00 95.44 207 CYS A N 1
ATOM 1588 C CA . CYS A 1 207 ? -2.697 -8.589 -6.294 1.00 95.44 207 CYS A CA 1
ATOM 1589 C C . CYS A 1 207 ? -3.947 -8.928 -7.097 1.00 9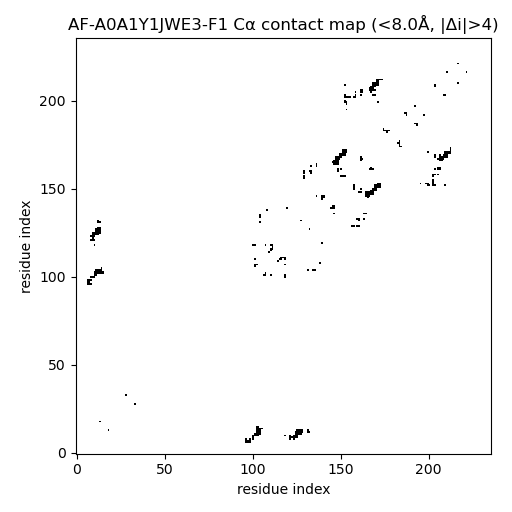5.44 207 CYS A C 1
ATOM 1591 O O . CYS A 1 207 ? -3.906 -9.700 -8.052 1.00 95.44 207 CYS A O 1
ATOM 1593 N N . SER A 1 208 ? -5.051 -8.260 -6.764 1.00 94.56 208 SER A N 1
ATOM 1594 C CA . SER A 1 208 ? -6.295 -8.334 -7.536 1.00 94.56 208 SER A CA 1
ATOM 1595 C C . SER A 1 208 ? -6.147 -7.680 -8.913 1.00 94.56 208 SER A C 1
ATOM 1597 O O . SER A 1 208 ? -6.803 -8.086 -9.869 1.00 94.56 208 SER A O 1
ATOM 1599 N N . LEU A 1 209 ? -5.287 -6.662 -9.013 1.00 93.38 209 LEU A N 1
ATOM 1600 C CA . LEU A 1 209 ? -5.021 -5.924 -10.243 1.00 93.38 209 LEU A CA 1
ATOM 1601 C C . LEU A 1 209 ? -3.527 -5.595 -10.366 1.00 93.38 209 LEU A C 1
ATOM 1603 O O . LEU A 1 209 ? -2.894 -5.171 -9.398 1.00 93.38 209 LEU A O 1
ATOM 1607 N N . SER A 1 210 ? -2.973 -5.745 -11.571 1.00 93.69 210 SER A N 1
ATOM 1608 C CA . SER A 1 210 ? -1.643 -5.241 -11.926 1.00 93.69 210 SER A CA 1
ATOM 1609 C C . SER A 1 210 ? -1.777 -4.220 -13.050 1.00 93.69 210 SER A C 1
ATOM 1611 O O . SER A 1 210 ? -2.343 -4.531 -14.093 1.00 93.69 210 SER A O 1
ATOM 1613 N N . ILE A 1 211 ? -1.272 -3.011 -12.812 1.00 92.31 211 ILE A N 1
ATOM 1614 C CA . ILE A 1 211 ? -1.367 -1.862 -13.712 1.00 92.31 211 ILE A CA 1
ATOM 1615 C C . ILE A 1 211 ? 0.018 -1.564 -14.272 1.00 92.31 211 ILE A C 1
ATOM 1617 O O . ILE A 1 211 ? 0.983 -1.407 -13.512 1.00 92.31 211 ILE A O 1
ATOM 1621 N N . ARG A 1 212 ? 0.104 -1.454 -15.595 1.00 89.12 212 ARG A N 1
ATOM 1622 C CA . ARG A 1 212 ? 1.285 -0.949 -16.295 1.00 89.12 212 ARG A CA 1
ATOM 1623 C C . ARG A 1 212 ? 1.144 0.534 -16.578 1.00 89.12 212 ARG A C 1
ATOM 1625 O O . ARG A 1 212 ? 0.055 1.099 -16.558 1.00 89.12 212 ARG A O 1
ATOM 1632 N N . ARG A 1 213 ? 2.261 1.179 -16.895 1.00 81.69 213 ARG A N 1
ATOM 1633 C CA . ARG A 1 213 ? 2.257 2.601 -17.248 1.00 81.69 213 ARG A CA 1
ATOM 1634 C C . ARG A 1 213 ? 1.447 2.887 -18.514 1.00 81.69 213 ARG A C 1
ATOM 1636 O O . ARG A 1 213 ? 0.876 3.970 -18.628 1.00 81.69 213 ARG A O 1
ATOM 1643 N N . GLU A 1 214 ? 1.444 1.963 -19.470 1.00 84.44 214 GLU A N 1
ATOM 1644 C CA . GLU A 1 214 ? 0.696 2.134 -20.718 1.00 84.44 214 GLU A CA 1
ATOM 1645 C C . GLU A 1 214 ? -0.823 2.021 -20.515 1.00 84.44 214 GLU A C 1
ATOM 1647 O O . GLU A 1 214 ? -1.589 2.389 -21.407 1.00 84.44 214 GLU A O 1
ATOM 1652 N N . ASP A 1 215 ? -1.268 1.553 -19.345 1.00 86.38 215 ASP A N 1
ATOM 1653 C CA . ASP A 1 215 ? -2.679 1.353 -19.060 1.00 86.38 215 ASP A CA 1
ATOM 1654 C C . ASP A 1 215 ? -3.340 2.675 -18.647 1.00 86.38 215 ASP A C 1
ATOM 1656 O O . ASP A 1 215 ? -3.021 3.291 -17.627 1.00 86.38 215 ASP A O 1
ATOM 1660 N N . HIS A 1 216 ? -4.335 3.105 -19.420 1.00 83.00 216 HIS A N 1
ATOM 1661 C CA . HIS A 1 216 ? -5.169 4.260 -19.091 1.00 83.00 216 HIS A CA 1
ATOM 1662 C C . HIS A 1 216 ? -6.290 3.863 -18.120 1.00 83.00 216 HIS A C 1
ATOM 1664 O O . HIS A 1 216 ? -7.461 3.799 -18.493 1.00 83.00 216 HIS A O 1
ATOM 1670 N N . LEU A 1 217 ? -5.934 3.576 -16.867 1.00 86.31 217 LEU A N 1
ATOM 1671 C CA . LEU A 1 217 ? -6.887 3.205 -15.818 1.00 86.31 217 LEU A CA 1
ATOM 1672 C C . LEU A 1 217 ? -7.070 4.341 -14.805 1.00 86.31 217 LEU A C 1
ATOM 1674 O O . LEU A 1 217 ? -6.115 4.818 -14.196 1.00 86.31 217 LEU A O 1
ATOM 1678 N N . SER A 1 218 ? -8.321 4.753 -14.592 1.00 89.88 218 SER A N 1
ATOM 1679 C CA . SER A 1 218 ? -8.690 5.688 -13.526 1.00 89.88 218 SER A CA 1
ATOM 1680 C C . SER A 1 218 ? -9.185 4.917 -12.308 1.00 89.88 218 SER A C 1
ATOM 1682 O O . SER A 1 218 ? -10.228 4.267 -12.364 1.00 89.88 218 SER A O 1
ATOM 1684 N N . ILE A 1 219 ? -8.468 5.035 -11.186 1.00 89.38 219 ILE A N 1
AT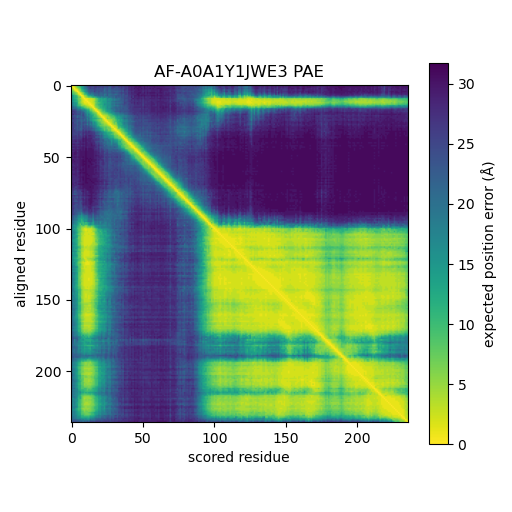OM 1685 C CA . ILE A 1 219 ? -8.849 4.417 -9.903 1.00 89.38 219 ILE A CA 1
ATOM 1686 C C . ILE A 1 219 ? -10.241 4.896 -9.468 1.00 89.38 219 ILE A C 1
ATOM 1688 O O . ILE A 1 219 ? -11.040 4.110 -8.973 1.00 89.38 219 ILE A O 1
ATOM 1692 N N . ILE A 1 220 ? -10.563 6.170 -9.708 1.00 92.81 220 ILE A N 1
ATOM 1693 C CA . ILE A 1 220 ? -11.874 6.738 -9.372 1.00 92.81 220 ILE A CA 1
ATOM 1694 C C . ILE A 1 220 ? -12.973 6.028 -10.164 1.00 92.81 220 ILE A C 1
ATOM 1696 O O . ILE A 1 220 ? -13.982 5.630 -9.591 1.00 92.81 220 ILE A O 1
ATOM 1700 N N . TYR A 1 221 ? -12.764 5.834 -11.469 1.00 93.88 221 TYR A N 1
ATOM 1701 C CA . TYR A 1 221 ? -13.741 5.152 -12.314 1.00 93.88 221 TYR A CA 1
ATOM 1702 C C . TYR A 1 221 ? -13.898 3.681 -11.915 1.00 93.88 221 TYR A C 1
ATOM 1704 O O . TYR A 1 221 ? -15.018 3.192 -11.812 1.00 93.88 221 TYR A O 1
ATOM 1712 N N . LEU A 1 222 ? -12.791 3.006 -11.587 1.00 92.00 222 LEU A N 1
ATOM 1713 C CA . LEU A 1 222 ? -12.814 1.636 -11.073 1.00 92.00 222 LEU A CA 1
ATOM 1714 C C . LEU A 1 222 ? -13.652 1.522 -9.788 1.00 92.00 222 LEU A C 1
ATOM 1716 O O . LEU A 1 222 ? -14.449 0.598 -9.657 1.00 92.00 222 LEU A O 1
ATOM 1720 N N . ILE A 1 223 ? -13.517 2.479 -8.864 1.00 93.12 223 ILE A N 1
ATOM 1721 C CA . ILE A 1 223 ? -14.318 2.525 -7.631 1.00 93.12 223 ILE A CA 1
ATOM 1722 C C . ILE A 1 223 ? -15.800 2.769 -7.946 1.00 93.12 223 ILE A C 1
ATOM 1724 O O . ILE A 1 223 ? -16.664 2.128 -7.346 1.00 93.12 223 ILE A O 1
ATOM 1728 N N . VAL A 1 224 ? -16.110 3.684 -8.870 1.00 94.88 224 VAL A N 1
ATOM 1729 C CA . VAL A 1 224 ? -17.495 3.978 -9.278 1.00 94.88 224 VAL A CA 1
ATOM 1730 C C . VAL A 1 224 ? -18.162 2.733 -9.862 1.00 94.88 224 VAL A C 1
ATOM 1732 O O . VAL A 1 224 ? -19.241 2.357 -9.403 1.00 94.88 224 VAL A O 1
ATOM 1735 N N . GLU A 1 225 ? -17.501 2.061 -10.802 1.00 93.75 225 GLU A N 1
ATOM 1736 C CA . GLU A 1 225 ? -18.006 0.832 -11.420 1.00 93.75 225 GLU A CA 1
ATOM 1737 C C . GLU A 1 225 ? -18.149 -0.305 -10.403 1.00 93.75 225 GLU A C 1
ATOM 1739 O O . GLU A 1 225 ? -19.185 -0.966 -10.362 1.00 93.75 225 GLU A O 1
ATOM 1744 N N . ALA A 1 226 ? -17.171 -0.495 -9.510 1.00 92.38 226 ALA A N 1
ATOM 1745 C CA . ALA A 1 226 ? -17.251 -1.517 -8.466 1.00 92.38 226 ALA A CA 1
ATOM 1746 C C . ALA A 1 226 ? -18.453 -1.294 -7.532 1.00 92.38 226 ALA A C 1
ATOM 1748 O O . ALA A 1 226 ? -19.184 -2.232 -7.209 1.00 92.38 226 ALA A O 1
ATOM 1749 N N . ARG A 1 227 ? -18.708 -0.042 -7.129 1.00 93.19 227 ARG A N 1
ATOM 1750 C CA . ARG A 1 227 ? -19.878 0.303 -6.305 1.00 93.19 227 ARG A CA 1
ATOM 1751 C C . ARG A 1 227 ? -21.186 0.105 -7.061 1.00 93.19 227 ARG A C 1
ATOM 1753 O O . ARG A 1 227 ? -22.151 -0.377 -6.471 1.00 93.19 227 ARG A O 1
ATOM 1760 N N . HIS A 1 228 ? -21.221 0.469 -8.342 1.00 95.12 228 HIS A N 1
ATOM 1761 C CA . HIS A 1 228 ? -22.399 0.273 -9.180 1.00 95.12 228 HIS A CA 1
ATOM 1762 C C . HIS A 1 228 ? -22.724 -1.216 -9.342 1.00 95.12 228 HIS A C 1
ATOM 1764 O O . HIS A 1 228 ? -23.860 -1.627 -9.107 1.00 95.12 228 HIS A O 1
ATOM 1770 N N . TYR A 1 229 ? -21.712 -2.035 -9.629 1.00 94.62 229 TYR A N 1
ATOM 1771 C CA . TYR A 1 229 ? -21.837 -3.486 -9.726 1.00 94.62 229 TYR A CA 1
ATOM 1772 C C . TYR A 1 229 ? -22.371 -4.113 -8.430 1.00 94.62 229 TYR A C 1
ATOM 1774 O O . TYR A 1 229 ? -23.327 -4.888 -8.465 1.00 94.62 229 TYR A O 1
ATOM 1782 N N . MET A 1 230 ? -21.822 -3.727 -7.273 1.00 93.06 230 MET A N 1
ATOM 1783 C CA . MET A 1 230 ? -22.297 -4.217 -5.972 1.00 93.06 230 MET A CA 1
ATOM 1784 C C . MET A 1 230 ? -23.758 -3.840 -5.692 1.00 93.06 230 MET A C 1
ATOM 1786 O O . MET A 1 230 ? -24.508 -4.656 -5.157 1.00 93.06 230 MET A O 1
ATOM 1790 N N . ALA A 1 231 ? -24.189 -2.635 -6.076 1.00 92.44 231 ALA A N 1
ATOM 1791 C CA . ALA A 1 231 ? -25.577 -2.204 -5.911 1.00 92.44 231 ALA A CA 1
ATOM 1792 C C . ALA A 1 231 ? -26.553 -3.000 -6.794 1.00 92.44 231 ALA A C 1
ATOM 1794 O O . ALA A 1 231 ? -27.681 -3.258 -6.377 1.00 92.44 231 ALA A O 1
ATOM 1795 N N . LEU A 1 232 ? -26.134 -3.404 -7.997 1.00 93.56 232 LEU A N 1
ATOM 1796 C CA . LEU A 1 232 ? -26.941 -4.261 -8.868 1.00 93.56 232 LEU A CA 1
ATOM 1797 C C . LEU A 1 232 ? -27.066 -5.678 -8.298 1.00 93.56 232 LEU A C 1
ATOM 1799 O O . LEU A 1 232 ? -28.171 -6.206 -8.249 1.00 93.56 232 LEU A O 1
ATOM 1803 N N . MET A 1 233 ? -25.962 -6.251 -7.810 1.00 92.19 233 MET A N 1
ATOM 1804 C CA . MET A 1 233 ? -25.933 -7.599 -7.222 1.00 92.19 233 MET A CA 1
ATOM 1805 C C . MET A 1 233 ? -26.745 -7.720 -5.926 1.00 92.19 233 MET A C 1
ATOM 1807 O O . MET A 1 233 ? -27.257 -8.790 -5.624 1.00 92.19 233 MET A O 1
ATOM 1811 N N . TRP A 1 234 ? -26.862 -6.645 -5.140 1.00 84.31 234 TRP A N 1
ATOM 1812 C CA . TRP A 1 234 ? -27.672 -6.653 -3.915 1.00 84.31 234 TRP A CA 1
ATOM 1813 C C . TRP A 1 234 ? -29.181 -6.535 -4.190 1.00 84.31 234 TRP A C 1
ATOM 1815 O O . TRP A 1 234 ? -29.997 -6.895 -3.346 1.00 84.31 234 TRP A O 1
ATOM 1825 N N . ASN A 1 235 ? -29.560 -6.006 -5.357 1.00 73.00 235 ASN A N 1
ATOM 1826 C CA . ASN A 1 235 ? -30.956 -5.783 -5.744 1.00 73.00 235 ASN A CA 1
ATOM 1827 C C . ASN A 1 235 ? -31.566 -6.944 -6.557 1.00 73.00 235 ASN A C 1
ATOM 1829 O O . ASN A 1 235 ? -32.706 -6.825 -7.010 1.00 73.00 235 ASN A O 1
ATOM 1833 N N . THR A 1 236 ? -30.823 -8.036 -6.748 1.00 56.00 236 THR A N 1
ATOM 1834 C CA . THR A 1 236 ? -31.294 -9.318 -7.305 1.00 56.00 236 THR A CA 1
ATOM 1835 C C . THR A 1 236 ? -31.528 -10.336 -6.207 1.00 56.00 236 THR A C 1
ATOM 1837 O O . THR A 1 236 ? -32.579 -11.012 -6.258 1.00 56.00 236 THR A O 1
#

Solvent-accessible surface area (backbone atoms only — not comparable to full-atom values): 15826 Å² total; per-residue (Å²): 134,85,90,75,80,73,78,66,71,55,34,37,37,47,45,75,91,76,54,66,65,74,63,56,56,59,59,64,65,69,46,97,78,68,81,77,84,86,77,87,76,88,81,84,82,87,83,88,88,83,89,85,87,84,87,86,82,87,81,91,86,90,85,90,87,88,87,88,83,89,86,89,84,96,76,80,84,87,80,86,82,79,91,73,79,93,71,82,68,76,87,72,78,68,84,62,50,86,75,69,61,51,60,8,54,84,39,44,62,62,37,46,77,76,72,44,64,58,84,79,71,52,91,43,77,37,71,70,45,68,68,44,48,44,52,50,53,49,52,41,43,76,74,70,49,85,47,72,43,76,42,49,15,80,40,68,70,43,33,71,45,27,67,69,35,81,38,17,35,19,33,53,67,84,72,77,80,65,105,59,100,61,75,87,71,77,84,60,80,88,81,55,84,41,72,65,59,50,49,27,51,63,36,28,66,64,29,82,41,77,44,52,80,88,56,94,73,54,69,66,58,53,51,52,50,52,54,52,52,51,56,55,65,74,74,107

Secondary structure (DSSP, 8-state):
------S---EE-S-GGG--HHHHHHHHTTSTT----S-----------------------------------------------S---------S-TT----SGGGHHHHHHHT-SHHHH-S-EES--HHHHHHHHHHHHHTT---EEEEETT-GGGHHHHTTSSEEEEEPPPPP--S-SS-S--PPTTSPPPHHHHHHHHHTTT-SEEE-TT----HHHHHHHHHHHHHHHHT-

Mean predicted aligned error: 17.33 Å